Protein AF-W8S2N0-F1 (afdb_monomer)

Secondary structure (DSSP, 8-state):
--HHHHHHTT---TTSTTHHHHHHHHHHT--PPPS---B--SSSSS-HHHHHHHHTS-GGG--HHHHHHHHTTBPTT--HHHHHHHHHHHHHHHHHT---STTHHHHHHHHTTTT-GGGS-HHHHHHHHHHHHHHHHHHHH-SSSS-HHHHHHHHHHTT--HHHHHHHHHT-TTHHHHHHHHHHTS--HHHHT-S-SPTTHHHHHHHHHSSHHHHHHHHHHHT-TT--HHHHHHHHHHHHHHHTT-

pLDDT: mean 86.98, std 12.7, range [34.38, 98.44]

Mean predicted aligned error: 5.87 Å

Foldseek 3Di:
DDPVCQQCQLADDPPAPCPVLLVLLCVQLVDQQDPFLQFDDPCPLDDPVLRVVCNVDQLCNDGPVSVVSSLSGHDQPTDLNNCSRNVSSLLSSVSSVNPVPDCSSLVVLLRALQQPPVSDDPSNNVSVVVSLLVLLVVLLPDLDHHHNLNSLQSVQSSNRDSLVSLVSLLPDPSNLLSLLSVPLPPPAVCVSLPPPHDPPNSVS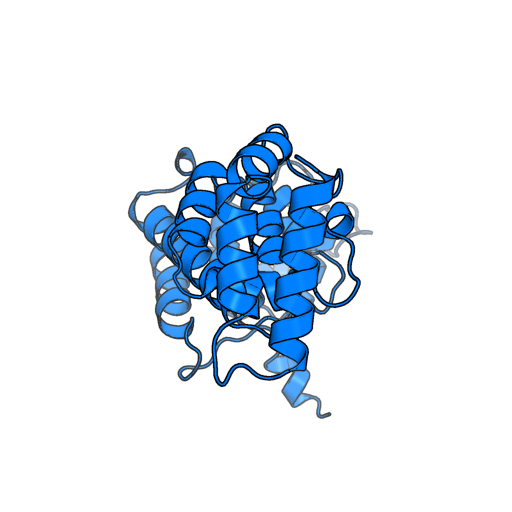CCVRQLDLVNLVVLQVVLPDPPDDPSSSSSSNRSSVSSVVVD

Structure (mmCIF, N/CA/C/O backbone):
data_AF-W8S2N0-F1
#
_entry.id   AF-W8S2N0-F1
#
loop_
_atom_site.group_PDB
_atom_site.id
_atom_site.type_symbol
_atom_site.label_atom_id
_atom_site.label_alt_id
_atom_site.label_comp_id
_atom_site.label_asym_id
_atom_site.label_entity_id
_atom_site.label_seq_id
_atom_site.pdbx_PDB_ins_code
_atom_site.Cartn_x
_atom_site.Cartn_y
_atom_site.Cartn_z
_atom_site.occupancy
_atom_site.B_iso_or_equiv
_atom_site.auth_seq_id
_atom_site.auth_comp_id
_atom_site.auth_asym_id
_atom_site.auth_atom_id
_atom_site.pdbx_PDB_model_num
ATOM 1 N N . MET A 1 1 ? 24.575 -14.020 10.687 1.00 43.09 1 MET A N 1
ATOM 2 C CA . MET A 1 1 ? 23.677 -13.494 9.643 1.00 43.09 1 MET A CA 1
ATOM 3 C C . MET A 1 1 ? 24.482 -13.506 8.359 1.00 43.09 1 MET A C 1
ATOM 5 O O . MET A 1 1 ? 25.443 -12.752 8.242 1.00 43.09 1 MET A O 1
ATOM 9 N N . LEU A 1 2 ? 24.273 -14.555 7.572 1.00 37.28 2 LEU A N 1
ATOM 10 C CA . LEU A 1 2 ? 25.212 -15.072 6.570 1.00 37.28 2 LEU A CA 1
ATOM 11 C C . LEU A 1 2 ? 25.031 -14.320 5.243 1.00 37.28 2 LEU A C 1
ATOM 13 O O . LEU A 1 2 ? 23.964 -13.785 4.974 1.00 37.28 2 LEU A O 1
ATOM 17 N N . GLU A 1 3 ? 26.058 -14.291 4.393 1.00 34.38 3 GLU A N 1
ATOM 18 C CA . GLU A 1 3 ? 26.021 -13.691 3.043 1.00 34.38 3 GLU A CA 1
ATOM 19 C C . GLU A 1 3 ? 24.839 -14.159 2.169 1.00 34.38 3 GLU A C 1
ATOM 21 O O . GLU A 1 3 ? 24.433 -13.437 1.259 1.00 34.38 3 GLU A O 1
ATOM 26 N N . SER A 1 4 ? 24.238 -15.314 2.481 1.00 35.91 4 SER A N 1
ATOM 27 C CA . SER A 1 4 ? 23.003 -15.813 1.866 1.00 35.91 4 SER A CA 1
ATOM 28 C C . SER A 1 4 ? 21.788 -14.915 2.115 1.00 35.91 4 SER A C 1
ATOM 30 O O . SER A 1 4 ? 20.993 -14.725 1.196 1.00 35.91 4 SER A O 1
ATOM 32 N N . ASP A 1 5 ? 21.679 -14.302 3.300 1.00 46.78 5 ASP A N 1
ATOM 33 C CA . ASP A 1 5 ? 20.533 -13.467 3.698 1.00 46.78 5 ASP A CA 1
ATOM 34 C C . ASP A 1 5 ? 20.453 -12.186 2.847 1.00 46.78 5 ASP A C 1
ATOM 36 O O . ASP A 1 5 ? 19.376 -11.644 2.608 1.00 46.78 5 ASP A O 1
ATOM 40 N N . LYS A 1 6 ? 21.592 -11.718 2.312 1.00 51.09 6 LYS A N 1
ATOM 41 C CA . LYS A 1 6 ? 21.660 -10.544 1.424 1.00 51.09 6 LYS A CA 1
ATOM 42 C C . LYS A 1 6 ? 21.199 -10.834 -0.007 1.00 51.09 6 LYS A C 1
ATOM 44 O O . LYS A 1 6 ? 20.783 -9.911 -0.703 1.00 51.09 6 LYS A O 1
ATOM 49 N N . ILE A 1 7 ? 21.293 -12.086 -0.461 1.00 53.47 7 ILE A N 1
ATOM 50 C CA . ILE A 1 7 ? 20.917 -12.489 -1.828 1.00 53.47 7 ILE A CA 1
ATOM 51 C C . ILE A 1 7 ? 19.403 -12.721 -1.925 1.00 53.47 7 ILE A C 1
ATOM 53 O O . ILE A 1 7 ? 18.799 -12.458 -2.967 1.00 53.47 7 ILE A O 1
ATOM 57 N N . THR A 1 8 ? 18.786 -13.172 -0.832 1.00 63.88 8 THR A N 1
ATOM 58 C CA . THR A 1 8 ? 17.342 -13.421 -0.729 1.00 63.88 8 THR A CA 1
ATOM 59 C C . THR A 1 8 ? 16.537 -12.206 -0.278 1.00 63.88 8 THR A C 1
ATOM 61 O O . THR A 1 8 ? 15.314 -12.241 -0.360 1.00 63.88 8 THR A O 1
ATOM 64 N N . ALA A 1 9 ? 17.192 -11.131 0.165 1.00 74.12 9 ALA A N 1
ATOM 65 C CA . ALA A 1 9 ? 16.518 -9.902 0.568 1.00 74.12 9 ALA A CA 1
ATOM 6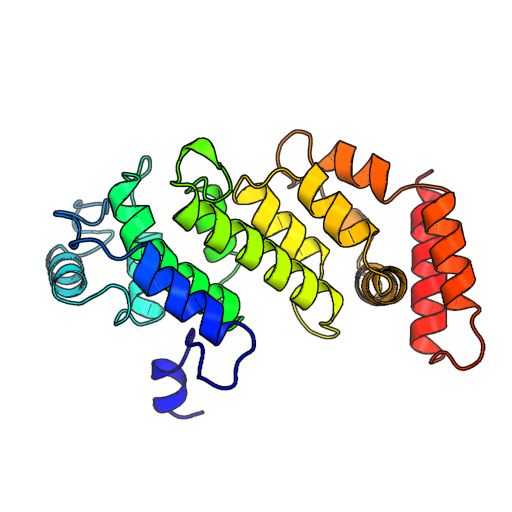6 C C . ALA A 1 9 ? 15.659 -9.316 -0.572 1.00 74.12 9 ALA A C 1
ATOM 68 O O . ALA A 1 9 ? 16.078 -9.194 -1.733 1.00 74.12 9 ALA A O 1
ATOM 69 N N . GLY A 1 10 ? 14.433 -8.948 -0.226 1.00 80.81 10 GLY A N 1
ATOM 70 C CA . GLY A 1 10 ? 13.416 -8.388 -1.097 1.00 80.81 10 GLY A CA 1
ATOM 71 C C . GLY A 1 10 ? 12.798 -9.417 -2.036 1.00 80.81 10 GLY A C 1
ATOM 72 O O . GLY A 1 10 ? 12.382 -9.033 -3.126 1.00 80.81 10 GLY A O 1
ATOM 73 N N . ARG A 1 11 ? 12.827 -10.713 -1.702 1.00 90.12 11 ARG A N 1
ATOM 74 C CA . ARG A 1 11 ? 12.246 -11.798 -2.511 1.00 90.12 11 ARG A CA 1
ATOM 75 C C . ARG A 1 11 ? 11.003 -12.379 -1.867 1.00 90.12 11 ARG A C 1
ATOM 77 O O . ARG A 1 11 ? 10.921 -12.503 -0.650 1.00 90.12 11 ARG A O 1
ATOM 84 N N . VAL A 1 12 ? 10.075 -12.802 -2.718 1.00 90.94 12 VAL A N 1
ATOM 85 C CA . VAL A 1 12 ? 8.837 -13.467 -2.311 1.00 90.94 12 VAL A CA 1
ATOM 86 C C . VAL A 1 12 ? 8.898 -14.931 -2.744 1.00 90.94 12 VAL A C 1
ATOM 88 O O . VAL A 1 12 ? 8.832 -15.243 -3.934 1.00 90.94 12 VAL A O 1
ATOM 91 N N . PHE A 1 13 ? 9.035 -15.834 -1.774 1.00 92.19 13 PHE A N 1
ATOM 92 C CA . PHE A 1 13 ? 9.068 -17.282 -2.003 1.00 92.19 13 PHE A CA 1
ATOM 93 C C . PHE A 1 13 ? 7.662 -17.874 -2.147 1.00 92.19 13 PHE A C 1
ATOM 95 O O . PHE A 1 13 ? 6.671 -17.204 -1.875 1.00 92.19 13 PHE A O 1
ATOM 102 N N . SER A 1 14 ? 7.568 -19.124 -2.609 1.00 94.06 14 SER A N 1
ATOM 103 C CA . SER A 1 14 ? 6.302 -19.762 -3.005 1.00 94.06 14 SER A CA 1
ATOM 104 C C . SER A 1 14 ? 5.267 -19.927 -1.889 1.00 94.06 14 SER A C 1
ATOM 106 O O . SER A 1 14 ? 4.088 -20.110 -2.172 1.00 94.06 14 SER A O 1
ATOM 108 N N . ASP A 1 15 ? 5.705 -19.897 -0.637 1.00 93.12 15 ASP A N 1
ATOM 109 C CA . ASP A 1 15 ? 4.887 -19.970 0.573 1.00 93.12 15 ASP A CA 1
ATOM 110 C C . ASP A 1 15 ? 4.366 -18.601 1.041 1.00 93.12 15 ASP A C 1
ATOM 112 O O . ASP A 1 15 ? 3.505 -18.528 1.915 1.00 93.12 15 ASP A O 1
ATOM 116 N N . HIS A 1 16 ? 4.854 -17.506 0.457 1.00 93.62 16 HIS A N 1
ATOM 117 C CA . HIS A 1 16 ? 4.456 -16.161 0.845 1.00 93.62 16 HIS A CA 1
ATOM 118 C C . HIS A 1 16 ? 3.091 -15.780 0.234 1.00 93.62 16 HIS A C 1
ATOM 120 O O . HIS A 1 16 ? 2.884 -15.999 -0.964 1.00 93.62 16 HIS A O 1
ATOM 126 N N . PRO A 1 17 ? 2.184 -15.108 0.977 1.00 94.75 17 PRO A N 1
ATOM 127 C CA . PRO A 1 17 ? 0.835 -14.776 0.494 1.00 94.75 17 PRO A CA 1
ATOM 128 C C . PRO A 1 17 ? 0.809 -14.018 -0.841 1.00 94.75 17 PRO A C 1
ATOM 130 O O . PRO A 1 17 ? -0.034 -14.267 -1.697 1.00 94.75 17 PRO A O 1
ATOM 133 N N . PHE A 1 18 ? 1.777 -13.123 -1.057 1.00 96.25 18 PHE A N 1
ATOM 134 C CA . PHE A 1 18 ? 1.888 -12.330 -2.288 1.00 96.25 18 PHE A CA 1
ATOM 135 C C . PHE A 1 18 ? 2.448 -13.095 -3.495 1.00 96.25 18 PHE A C 1
ATOM 137 O O . PHE A 1 18 ? 2.415 -12.556 -4.600 1.00 96.25 18 PHE A O 1
ATOM 144 N N . HIS A 1 19 ? 2.977 -14.312 -3.332 1.00 97.12 19 HIS A N 1
ATOM 145 C CA . HIS A 1 19 ? 3.735 -14.995 -4.384 1.00 97.12 19 HIS A CA 1
ATOM 146 C C . HIS A 1 19 ? 2.972 -15.086 -5.707 1.00 97.12 19 HIS A C 1
ATOM 148 O O . HIS A 1 19 ? 3.470 -14.636 -6.738 1.00 97.12 19 HIS A O 1
ATOM 154 N N . GLY A 1 20 ? 1.732 -15.583 -5.671 1.00 98.00 20 GLY A N 1
ATOM 155 C CA . GLY A 1 20 ? 0.909 -15.718 -6.875 1.00 98.00 20 GLY A CA 1
ATOM 156 C C . GLY A 1 20 ? 0.675 -14.386 -7.596 1.00 98.00 20 GLY A C 1
ATOM 157 O O . GLY A 1 20 ? 0.723 -14.335 -8.827 1.00 98.00 20 GLY A O 1
ATOM 158 N N . LEU A 1 21 ? 0.489 -13.300 -6.840 1.00 98.44 21 LEU A N 1
ATOM 159 C CA . LEU A 1 21 ? 0.286 -11.964 -7.394 1.00 98.44 21 LEU A CA 1
ATOM 160 C C . LEU A 1 21 ? 1.576 -11.383 -7.990 1.00 98.44 21 LEU A C 1
ATOM 162 O O . LEU A 1 21 ? 1.528 -10.756 -9.046 1.00 98.44 21 LEU A O 1
ATOM 166 N N . ILE A 1 22 ? 2.732 -11.623 -7.365 1.00 98.12 22 ILE A N 1
ATOM 167 C CA . ILE A 1 22 ? 4.037 -11.197 -7.892 1.00 98.12 22 ILE A CA 1
ATOM 168 C C . ILE A 1 22 ? 4.386 -11.944 -9.184 1.00 98.12 22 ILE A C 1
ATOM 170 O O . ILE A 1 22 ? 4.820 -11.320 -10.154 1.00 98.12 22 ILE A O 1
ATOM 174 N N . GLU A 1 23 ? 4.141 -13.254 -9.257 1.00 98.25 23 GLU A N 1
ATOM 175 C CA . GLU A 1 23 ? 4.309 -14.012 -10.506 1.00 98.25 23 GLU A CA 1
ATOM 176 C C . GLU A 1 23 ? 3.375 -13.507 -11.612 1.00 98.25 23 GLU A C 1
ATOM 178 O O . GLU A 1 23 ? 3.726 -13.485 -12.794 1.00 98.25 23 GLU A O 1
ATOM 183 N N . GLU A 1 24 ? 2.164 -13.083 -11.257 1.00 98.44 24 GLU A N 1
ATOM 184 C CA . GLU A 1 24 ? 1.264 -12.438 -12.203 1.00 98.44 24 GLU A CA 1
ATOM 185 C C . GLU A 1 24 ? 1.779 -11.069 -12.654 1.00 98.44 24 GLU A C 1
ATOM 187 O O . GLU A 1 24 ? 1.771 -10.803 -13.856 1.00 98.44 24 GLU A O 1
ATOM 192 N N . ALA A 1 25 ? 2.300 -10.246 -11.742 1.00 98.25 25 ALA A N 1
ATOM 193 C CA . ALA A 1 25 ? 2.915 -8.967 -12.079 1.00 98.25 25 ALA A CA 1
ATOM 194 C C . ALA A 1 25 ? 4.058 -9.151 -13.088 1.00 98.25 25 ALA A C 1
ATOM 196 O O . ALA A 1 25 ? 4.066 -8.501 -14.131 1.00 98.25 25 ALA A O 1
ATOM 197 N N . TYR A 1 26 ? 4.967 -10.102 -12.857 1.00 97.81 26 TYR A N 1
ATOM 198 C CA . TYR A 1 26 ? 6.049 -10.385 -13.804 1.00 97.81 26 TYR A CA 1
ATOM 199 C C . TYR A 1 26 ? 5.564 -10.812 -15.192 1.00 97.81 26 TYR A C 1
ATOM 201 O O . TYR A 1 26 ? 6.238 -10.517 -16.171 1.00 97.81 26 TYR A O 1
ATOM 209 N N . ARG A 1 27 ? 4.409 -11.480 -15.298 1.00 97.88 27 ARG A N 1
ATOM 210 C CA . ARG A 1 27 ? 3.823 -11.874 -16.591 1.00 97.88 27 ARG A CA 1
ATOM 211 C C . ARG A 1 27 ? 3.083 -10.731 -17.282 1.00 97.88 27 ARG A C 1
ATOM 213 O O . ARG A 1 27 ? 3.147 -10.605 -18.497 1.00 97.88 27 ARG A O 1
ATOM 220 N N . VAL A 1 28 ? 2.329 -9.931 -16.531 1.00 97.94 28 VAL A N 1
ATOM 221 C CA . VAL A 1 28 ? 1.467 -8.868 -17.078 1.00 97.94 28 VAL A CA 1
ATOM 222 C C . VAL A 1 28 ? 2.271 -7.631 -17.481 1.00 97.94 28 VAL A C 1
ATOM 224 O O . VAL A 1 28 ? 1.902 -6.941 -18.429 1.00 97.94 28 VAL A O 1
ATOM 227 N N . PHE A 1 29 ? 3.378 -7.368 -16.792 1.00 96.69 29 PHE A N 1
ATOM 228 C CA . PHE A 1 29 ? 4.320 -6.298 -17.115 1.00 96.69 29 PHE A CA 1
ATOM 229 C C . PHE A 1 29 ? 5.542 -6.808 -17.895 1.00 96.69 29 PHE A C 1
ATOM 231 O O . PHE A 1 29 ? 6.551 -6.107 -17.976 1.00 96.69 29 PHE A O 1
ATOM 238 N N . ASP A 1 30 ? 5.470 -8.018 -18.462 1.00 94.81 30 ASP A N 1
ATOM 239 C CA . ASP A 1 30 ? 6.554 -8.559 -19.278 1.00 94.81 30 ASP A CA 1
ATOM 240 C C . ASP A 1 30 ? 6.754 -7.684 -20.521 1.00 94.81 30 ASP A C 1
ATOM 242 O O . ASP A 1 30 ? 5.865 -7.527 -21.363 1.00 94.81 30 ASP A O 1
ATOM 246 N N . ALA A 1 31 ? 7.922 -7.058 -20.602 1.00 90.50 31 ALA A N 1
ATOM 247 C CA . ALA A 1 31 ? 8.272 -6.127 -21.657 1.00 90.50 31 ALA A CA 1
ATOM 248 C C . ALA A 1 31 ? 9.772 -6.225 -21.963 1.00 90.50 31 ALA A C 1
ATOM 250 O O . ALA A 1 31 ? 10.576 -6.487 -21.059 1.00 90.50 31 ALA A O 1
ATOM 251 N N . PRO A 1 32 ? 10.190 -5.958 -23.215 1.00 90.94 32 PRO A N 1
ATOM 252 C CA . PRO A 1 32 ? 11.603 -5.851 -23.539 1.00 90.94 32 PRO A CA 1
ATOM 253 C C . PRO A 1 32 ? 12.275 -4.776 -22.675 1.00 90.94 32 PRO A C 1
ATOM 255 O O . PRO A 1 32 ? 11.669 -3.713 -22.470 1.00 90.94 32 PRO A O 1
ATOM 258 N N . PRO A 1 33 ? 13.527 -4.999 -22.229 1.00 91.69 33 PRO A N 1
ATOM 259 C CA . PRO A 1 33 ? 14.253 -4.008 -21.448 1.00 91.69 33 PRO A CA 1
ATOM 260 C C . PRO A 1 33 ? 14.286 -2.661 -22.187 1.00 91.69 33 PRO A C 1
ATOM 262 O O . PRO A 1 33 ? 14.345 -2.629 -23.425 1.00 91.69 33 PRO A O 1
ATOM 265 N N . PRO A 1 34 ? 14.199 -1.536 -21.460 1.00 92.62 34 PRO A N 1
ATOM 266 C CA . PRO A 1 34 ? 14.296 -0.224 -22.077 1.00 92.62 34 PRO A CA 1
ATOM 267 C C . PRO A 1 34 ? 15.712 0.005 -22.626 1.00 92.62 34 PRO A C 1
ATOM 269 O O . PRO A 1 34 ? 16.668 -0.662 -22.236 1.00 92.62 34 PRO A O 1
ATOM 272 N N . ILE A 1 35 ? 15.853 0.959 -23.548 1.00 89.38 35 ILE A N 1
ATOM 273 C CA . ILE A 1 35 ? 17.154 1.280 -24.162 1.00 89.38 35 ILE A CA 1
ATOM 274 C C . ILE A 1 35 ? 18.069 1.991 -23.149 1.00 89.38 35 ILE A C 1
ATOM 276 O O . ILE A 1 35 ? 19.285 1.818 -23.175 1.00 89.38 35 ILE A O 1
ATOM 280 N N . HIS A 1 36 ? 17.478 2.751 -22.226 1.00 88.75 36 HIS A N 1
ATOM 281 C CA . HIS A 1 36 ? 18.144 3.412 -21.107 1.00 88.75 36 HIS A CA 1
ATOM 282 C C . HIS A 1 36 ? 17.319 3.265 -19.825 1.00 88.75 36 HIS A C 1
ATOM 284 O O . HIS A 1 36 ? 16.126 2.980 -19.864 1.00 88.75 36 HIS A O 1
ATOM 290 N N . LEU A 1 37 ? 17.956 3.499 -18.678 1.00 88.62 37 LEU A N 1
ATOM 291 C CA . LEU A 1 37 ? 17.325 3.395 -17.357 1.00 88.62 37 LEU A CA 1
ATOM 292 C C . LEU A 1 37 ? 16.813 4.732 -16.799 1.00 88.62 37 LEU A C 1
ATOM 294 O O . LEU A 1 37 ? 16.353 4.757 -15.662 1.00 88.62 37 LEU A O 1
ATOM 298 N N . GLY A 1 38 ? 16.907 5.823 -17.572 1.00 86.75 38 GLY A N 1
ATOM 299 C CA . GLY A 1 38 ? 16.499 7.163 -17.121 1.00 86.75 38 GLY A CA 1
ATOM 300 C C . GLY A 1 38 ? 17.332 7.670 -15.941 1.00 86.75 38 GLY A C 1
ATOM 301 O O . GLY A 1 38 ? 16.808 8.310 -15.038 1.00 86.75 38 GLY A O 1
ATOM 302 N N . ILE A 1 39 ? 18.611 7.299 -15.912 1.00 85.69 39 ILE A N 1
ATOM 303 C CA . ILE A 1 39 ? 19.554 7.658 -14.854 1.00 85.69 39 ILE A CA 1
ATOM 304 C C . ILE A 1 39 ? 20.454 8.810 -15.295 1.00 85.69 39 ILE A C 1
ATOM 306 O O . ILE A 1 39 ? 20.729 8.965 -16.487 1.00 85.69 39 ILE A O 1
ATOM 310 N N . CYS A 1 40 ? 20.999 9.537 -14.326 1.00 80.50 40 CYS A N 1
ATOM 311 C CA . CYS A 1 40 ? 21.942 10.605 -14.597 1.00 80.50 40 CYS A CA 1
ATOM 312 C C . CYS A 1 40 ? 23.269 10.071 -15.147 1.00 80.50 40 CYS A C 1
ATOM 314 O O . CYS A 1 40 ? 23.913 9.203 -14.552 1.00 80.50 40 CYS A O 1
ATOM 316 N N . THR A 1 41 ? 23.714 10.634 -16.273 1.00 69.81 41 THR A N 1
ATOM 317 C CA . THR A 1 41 ? 24.944 10.228 -16.972 1.00 69.81 41 THR A CA 1
ATOM 318 C C . THR A 1 41 ? 26.151 11.112 -16.651 1.00 69.81 41 THR A C 1
ATOM 320 O O . THR A 1 41 ? 27.169 11.024 -17.336 1.00 69.81 41 THR A O 1
ATOM 323 N N . CYS A 1 42 ? 26.082 11.966 -15.623 1.00 76.62 42 CYS A N 1
ATOM 324 C CA . CYS A 1 42 ? 27.150 12.919 -15.280 1.00 76.62 42 CYS A CA 1
ATOM 325 C C . CYS A 1 42 ? 28.450 12.264 -14.760 1.00 76.62 42 CYS A C 1
ATOM 327 O O . CYS A 1 42 ? 29.408 12.964 -14.440 1.00 76.62 42 CYS A O 1
ATOM 329 N N . GLY A 1 43 ? 28.488 10.932 -14.638 1.00 65.81 43 GLY A N 1
ATOM 330 C CA . GLY A 1 43 ? 29.636 10.164 -14.146 1.00 65.81 43 GLY A CA 1
ATOM 331 C C . GLY A 1 43 ? 29.802 10.159 -12.621 1.00 65.81 43 GLY A C 1
ATOM 332 O O . GLY A 1 43 ? 30.571 9.347 -12.116 1.00 65.81 43 GLY A O 1
ATOM 333 N N . MET A 1 44 ? 29.066 11.006 -11.888 1.00 72.62 44 MET A N 1
ATOM 334 C CA . MET A 1 44 ? 29.095 11.073 -10.418 1.00 72.62 44 MET A CA 1
ATOM 335 C C . MET A 1 44 ? 27.965 10.280 -9.741 1.00 72.62 44 MET A C 1
ATOM 337 O O . MET A 1 44 ? 28.173 9.764 -8.648 1.00 72.62 44 MET A O 1
ATOM 341 N N . CYS A 1 45 ? 26.788 10.165 -10.370 1.00 72.38 45 CYS A N 1
ATOM 342 C CA . CYS A 1 45 ? 25.622 9.484 -9.784 1.00 72.38 45 CYS A CA 1
ATOM 343 C C . CYS A 1 45 ? 25.664 7.965 -10.002 1.00 72.38 45 CYS A C 1
ATOM 345 O O . CYS A 1 45 ? 25.590 7.187 -9.056 1.00 72.38 45 CYS A O 1
ATOM 347 N N . MET A 1 46 ? 25.847 7.536 -11.254 1.00 72.25 46 MET A N 1
ATOM 348 C CA . MET A 1 46 ? 25.977 6.129 -11.622 1.00 72.25 46 MET A CA 1
ATOM 349 C C . MET A 1 46 ? 26.907 5.995 -12.820 1.00 72.25 46 MET A C 1
ATOM 351 O O . MET A 1 46 ? 26.755 6.685 -13.828 1.00 72.25 46 MET A O 1
ATOM 355 N N . GLY A 1 47 ? 27.884 5.094 -12.719 1.00 73.06 47 GLY A N 1
ATOM 356 C CA . GLY A 1 47 ? 28.784 4.811 -13.832 1.00 73.06 47 GLY A CA 1
ATOM 357 C C . GLY A 1 47 ? 28.021 4.188 -15.015 1.00 73.06 47 GLY A C 1
ATOM 358 O O . GLY A 1 47 ? 27.224 3.270 -14.784 1.00 73.06 47 GLY A O 1
ATOM 359 N N . PRO A 1 48 ? 28.286 4.593 -16.272 1.00 71.56 48 PRO A N 1
ATOM 360 C CA . PRO A 1 48 ? 27.656 4.010 -17.465 1.00 71.56 48 PRO A CA 1
ATOM 361 C C . PRO A 1 48 ? 27.746 2.475 -17.526 1.00 71.56 48 PRO A C 1
ATOM 363 O O . PRO A 1 48 ? 26.798 1.803 -17.937 1.00 71.56 48 PRO A O 1
ATOM 366 N N . ASP A 1 49 ? 28.845 1.903 -17.028 1.00 80.31 49 ASP A N 1
ATOM 367 C CA . ASP A 1 49 ? 29.060 0.452 -16.967 1.00 80.31 49 ASP A CA 1
ATOM 368 C C . ASP A 1 49 ? 28.096 -0.268 -16.014 1.00 80.31 49 ASP A C 1
ATOM 370 O O . ASP A 1 49 ? 27.728 -1.423 -16.244 1.00 80.31 49 ASP A O 1
ATOM 374 N N . VAL A 1 50 ? 27.657 0.402 -14.944 1.00 81.50 50 VAL A N 1
ATOM 375 C CA . VAL A 1 50 ? 26.684 -0.153 -13.994 1.00 81.50 50 VAL A CA 1
ATOM 376 C C . VAL A 1 50 ? 25.323 -0.251 -14.671 1.00 81.50 50 VAL A C 1
ATOM 378 O O . VAL A 1 50 ? 24.712 -1.316 -14.658 1.00 81.50 50 VAL A O 1
ATOM 381 N N . ALA A 1 51 ? 24.889 0.816 -15.340 1.00 84.81 51 ALA A N 1
ATOM 382 C CA . ALA A 1 51 ? 23.630 0.855 -16.078 1.00 84.81 51 ALA A CA 1
ATOM 383 C C . ALA A 1 51 ? 23.580 -0.192 -17.196 1.00 84.81 51 ALA A C 1
ATOM 385 O O . ALA A 1 51 ? 22.621 -0.959 -17.304 1.00 84.81 51 ALA A O 1
ATOM 386 N N . ALA A 1 52 ? 24.659 -0.288 -17.978 1.00 85.19 52 ALA A N 1
ATOM 387 C CA . ALA A 1 52 ? 24.794 -1.290 -19.026 1.00 85.19 52 ALA A CA 1
ATOM 388 C C . ALA A 1 52 ? 24.760 -2.717 -18.457 1.00 85.19 52 ALA A C 1
ATOM 390 O O . ALA A 1 52 ? 24.133 -3.601 -19.040 1.00 85.19 52 ALA A O 1
ATOM 391 N N . ARG A 1 53 ? 25.391 -2.961 -17.301 1.00 87.50 53 ARG A N 1
ATOM 392 C CA . ARG A 1 53 ? 25.331 -4.258 -16.610 1.00 87.50 53 ARG A CA 1
ATOM 393 C C . ARG A 1 53 ? 23.920 -4.581 -16.118 1.00 87.50 53 ARG A C 1
ATOM 395 O O . ARG A 1 53 ? 23.504 -5.734 -16.211 1.00 87.50 53 ARG A O 1
ATOM 402 N N . LEU A 1 54 ? 23.188 -3.593 -15.609 1.00 90.12 54 LEU A N 1
ATOM 403 C CA . LEU A 1 54 ? 21.809 -3.761 -15.154 1.00 90.12 54 LEU A CA 1
ATOM 404 C C . LEU A 1 54 ? 20.860 -4.121 -16.304 1.00 90.12 54 LEU A C 1
ATOM 406 O O . LEU A 1 54 ? 20.079 -5.060 -16.164 1.00 90.12 54 LEU A O 1
ATOM 410 N N . LEU A 1 55 ? 20.988 -3.457 -17.456 1.00 90.62 55 LEU A N 1
ATOM 411 C CA . LEU A 1 55 ? 20.170 -3.719 -18.650 1.00 90.62 55 LEU A CA 1
ATOM 412 C C . LEU A 1 55 ? 20.410 -5.097 -19.289 1.00 90.62 55 LEU A C 1
ATOM 414 O O . LEU A 1 55 ? 19.546 -5.602 -20.001 1.00 90.62 55 LEU A O 1
ATOM 418 N N . ARG A 1 56 ? 21.555 -5.740 -19.029 1.00 90.06 56 ARG A N 1
ATOM 419 C CA . ARG A 1 56 ? 21.875 -7.083 -19.556 1.00 90.06 56 ARG A CA 1
ATOM 420 C C . ARG A 1 56 ? 21.137 -8.222 -18.855 1.00 90.06 56 ARG A C 1
ATOM 422 O O . ARG A 1 56 ? 21.255 -9.367 -19.288 1.00 90.06 56 ARG A O 1
ATOM 429 N N . ARG A 1 57 ? 20.408 -7.945 -17.774 1.00 91.94 57 ARG A N 1
ATOM 430 C CA . ARG A 1 57 ? 19.639 -8.948 -17.031 1.00 91.94 57 ARG A CA 1
ATOM 431 C C . ARG A 1 57 ? 18.194 -8.490 -16.831 1.00 91.94 57 ARG A C 1
ATOM 433 O O . ARG A 1 57 ? 17.959 -7.293 -16.673 1.00 91.94 57 ARG A O 1
ATOM 440 N N . PRO A 1 58 ? 17.231 -9.427 -16.773 1.00 92.56 58 PRO A N 1
ATOM 441 C CA . PRO A 1 58 ? 15.854 -9.098 -16.419 1.00 92.56 58 PRO A CA 1
ATOM 442 C C . PRO A 1 58 ? 15.788 -8.348 -15.084 1.00 92.56 58 PRO A C 1
ATOM 444 O O . PRO A 1 58 ? 16.535 -8.691 -14.164 1.00 92.56 58 PRO A O 1
ATOM 447 N N . ALA A 1 59 ? 14.857 -7.397 -14.944 1.00 92.75 59 ALA A N 1
ATOM 448 C CA . ALA A 1 59 ? 14.594 -6.692 -13.682 1.00 92.75 59 ALA A CA 1
ATOM 449 C C . ALA A 1 59 ? 14.325 -7.669 -12.526 1.00 92.75 59 ALA A C 1
ATOM 451 O O . ALA A 1 59 ? 14.745 -7.454 -11.391 1.00 92.75 59 ALA A O 1
ATOM 452 N N . ARG A 1 60 ? 13.713 -8.820 -12.838 1.00 94.44 60 ARG A N 1
ATOM 453 C CA . ARG A 1 60 ? 13.537 -9.934 -11.903 1.00 94.44 60 ARG A CA 1
ATOM 454 C C . ARG A 1 60 ? 14.838 -10.398 -11.259 1.00 94.44 60 ARG A C 1
ATOM 456 O O . ARG A 1 60 ? 14.797 -10.863 -10.136 1.00 94.44 60 ARG A O 1
ATOM 463 N N . ASN A 1 61 ? 15.991 -10.252 -11.901 1.00 92.94 61 ASN A N 1
ATOM 464 C CA . ASN A 1 61 ? 17.287 -10.704 -11.385 1.00 92.94 61 ASN A CA 1
ATOM 465 C C . ASN A 1 61 ? 18.105 -9.577 -10.736 1.00 92.94 61 ASN A C 1
ATOM 467 O O . ASN A 1 61 ? 19.293 -9.754 -10.453 1.00 92.94 61 ASN A O 1
ATOM 471 N N . TRP A 1 62 ? 17.502 -8.408 -10.523 1.00 91.56 62 TRP A N 1
ATOM 472 C CA . TRP A 1 62 ? 18.139 -7.315 -9.801 1.00 91.56 62 TRP A CA 1
ATOM 473 C C . TRP A 1 62 ? 18.087 -7.589 -8.298 1.00 91.56 62 TRP A C 1
ATOM 475 O O . TRP A 1 62 ? 17.048 -7.957 -7.745 1.00 91.56 62 TRP A O 1
ATOM 485 N N . THR A 1 63 ? 19.227 -7.427 -7.636 1.00 89.50 63 THR A N 1
ATOM 486 C CA . THR A 1 63 ? 19.318 -7.474 -6.174 1.00 89.50 63 THR A CA 1
ATOM 487 C C . THR A 1 63 ? 18.686 -6.222 -5.570 1.00 89.50 63 THR A C 1
ATOM 489 O O . THR A 1 63 ? 18.424 -5.245 -6.271 1.00 89.50 63 THR A O 1
ATOM 492 N N . LEU A 1 64 ? 18.461 -6.227 -4.257 1.00 86.94 64 LEU A N 1
ATOM 493 C CA . LEU A 1 64 ? 17.990 -5.041 -3.541 1.00 86.94 64 LEU A CA 1
ATOM 494 C C . LEU A 1 64 ? 18.915 -3.829 -3.757 1.00 86.94 64 LEU A C 1
ATOM 496 O O . LEU A 1 64 ? 18.454 -2.733 -4.064 1.00 86.94 64 LEU A O 1
ATOM 500 N N . ALA A 1 65 ? 20.229 -4.063 -3.691 1.00 85.69 65 ALA A N 1
ATOM 501 C CA . ALA A 1 65 ? 21.245 -3.036 -3.901 1.00 85.69 65 ALA A CA 1
ATOM 502 C C . ALA A 1 65 ? 21.220 -2.457 -5.326 1.00 85.69 65 ALA A C 1
ATOM 504 O O . ALA A 1 65 ? 21.456 -1.266 -5.512 1.00 85.69 65 ALA A O 1
ATOM 505 N N . ASP A 1 66 ? 20.904 -3.279 -6.332 1.00 89.06 66 ASP A N 1
ATOM 506 C CA . ASP A 1 66 ? 20.768 -2.813 -7.715 1.00 89.06 66 ASP A CA 1
ATOM 507 C C . ASP A 1 66 ? 19.585 -1.855 -7.873 1.00 89.06 66 ASP A C 1
ATOM 509 O O . ASP A 1 66 ? 19.710 -0.817 -8.523 1.00 89.06 66 ASP A O 1
ATOM 513 N N . VAL A 1 67 ? 18.447 -2.192 -7.257 1.00 89.19 67 VAL A N 1
ATOM 514 C CA . VAL A 1 67 ? 17.234 -1.366 -7.290 1.00 89.19 67 VAL A CA 1
ATOM 515 C C . VAL A 1 67 ? 17.462 -0.029 -6.588 1.00 89.19 67 VAL A C 1
ATOM 517 O O . VAL A 1 67 ? 17.051 1.003 -7.114 1.00 89.19 67 VAL A O 1
ATOM 520 N N . TRP A 1 68 ? 18.169 -0.009 -5.454 1.00 84.12 68 TRP A N 1
ATOM 521 C CA . TRP A 1 68 ? 18.521 1.258 -4.804 1.00 84.12 68 TRP A CA 1
ATOM 522 C C . TRP A 1 68 ? 19.504 2.086 -5.600 1.00 84.12 68 TRP A C 1
ATOM 524 O O . TRP A 1 68 ? 19.277 3.275 -5.778 1.00 84.12 68 TRP A O 1
ATOM 534 N N . SER A 1 69 ? 20.573 1.468 -6.104 1.00 84.75 69 SER A N 1
ATOM 535 C CA . SER A 1 69 ? 21.555 2.191 -6.907 1.00 84.75 69 SER A CA 1
ATOM 536 C C . SER A 1 69 ? 20.892 2.846 -8.118 1.00 84.75 69 SER A C 1
ATOM 538 O O . SER A 1 69 ? 21.232 3.977 -8.456 1.00 84.75 69 SER A O 1
ATOM 540 N N . TRP A 1 70 ? 19.920 2.168 -8.737 1.00 88.12 70 TRP A N 1
ATOM 541 C CA . TRP A 1 70 ? 19.090 2.758 -9.780 1.00 88.12 70 TRP A CA 1
ATOM 542 C C . TRP A 1 70 ? 18.230 3.917 -9.256 1.00 88.12 70 TRP A C 1
ATOM 544 O O . TRP A 1 70 ? 18.277 5.001 -9.831 1.00 88.12 70 TRP A O 1
ATOM 554 N N . HIS A 1 71 ? 17.485 3.718 -8.165 1.00 86.19 71 HIS A N 1
ATOM 555 C CA . HIS A 1 71 ? 16.597 4.739 -7.603 1.00 86.19 71 HIS A CA 1
ATOM 556 C C . HIS A 1 71 ? 17.330 6.034 -7.220 1.00 86.19 71 HIS A C 1
ATOM 558 O O . HIS A 1 71 ? 16.841 7.126 -7.499 1.00 86.19 71 HIS A O 1
ATOM 564 N N . ASP A 1 72 ? 18.506 5.930 -6.602 1.00 82.94 72 ASP A N 1
ATOM 565 C CA . ASP A 1 72 ? 19.295 7.096 -6.180 1.00 82.94 72 ASP A CA 1
ATOM 566 C C . ASP A 1 72 ? 19.896 7.862 -7.364 1.00 82.94 72 ASP A C 1
ATOM 568 O O . ASP A 1 72 ? 20.324 9.006 -7.220 1.00 82.94 72 ASP A O 1
ATOM 572 N N . SER A 1 73 ? 19.895 7.242 -8.543 1.00 84.75 73 SER A N 1
ATOM 573 C CA . SER A 1 73 ? 20.493 7.780 -9.762 1.00 84.75 73 SER A CA 1
ATOM 574 C C . SER A 1 73 ? 19.468 8.205 -10.808 1.00 84.75 73 SER A C 1
ATOM 576 O O . SER A 1 73 ? 19.868 8.757 -11.833 1.00 84.75 73 SER A O 1
ATOM 578 N N . VAL A 1 74 ? 18.180 7.917 -10.600 1.00 85.44 74 VAL A N 1
ATOM 579 C CA . VAL A 1 74 ? 17.113 8.227 -11.558 1.00 85.44 74 VAL A CA 1
ATOM 580 C C . VAL A 1 74 ? 16.880 9.737 -11.635 1.00 85.44 74 VAL A C 1
ATOM 582 O O . VAL A 1 74 ? 16.834 10.419 -10.610 1.00 85.44 74 VAL A O 1
ATOM 585 N N . GLU A 1 75 ? 16.748 10.263 -12.850 1.00 83.06 75 GLU A N 1
ATOM 586 C CA . GLU A 1 75 ? 16.419 11.673 -13.082 1.00 83.06 75 GLU A CA 1
ATOM 587 C C . GLU A 1 75 ? 14.911 11.926 -12.920 1.00 83.06 75 GLU A C 1
ATOM 589 O O . GLU A 1 75 ? 14.086 11.005 -12.959 1.00 83.06 75 GLU A O 1
ATOM 594 N N . GLU A 1 76 ? 14.534 13.193 -12.732 1.00 78.06 76 GLU A N 1
ATOM 595 C CA . GLU A 1 76 ? 13.128 13.595 -12.793 1.00 78.06 76 GLU A CA 1
ATOM 596 C C . GLU A 1 76 ? 12.554 13.338 -14.196 1.00 78.06 76 GLU A C 1
ATOM 598 O O . GLU A 1 76 ? 13.244 13.487 -15.203 1.00 78.06 76 GLU A O 1
ATOM 603 N N . GLY A 1 77 ? 11.273 12.961 -14.276 1.00 75.44 77 GLY A N 1
ATOM 604 C CA . GLY A 1 77 ? 10.616 12.709 -15.564 1.00 75.44 77 GLY A CA 1
ATOM 605 C C . GLY A 1 77 ? 10.947 11.354 -16.199 1.00 75.44 77 GLY A C 1
ATOM 606 O O . GLY A 1 77 ? 10.970 11.246 -17.425 1.00 75.44 77 GLY A O 1
ATOM 607 N N . LEU A 1 78 ? 11.185 10.315 -15.387 1.00 85.19 78 LEU A N 1
ATOM 608 C CA . LEU A 1 78 ? 11.366 8.941 -15.862 1.00 85.19 78 LEU A CA 1
ATOM 609 C C . LEU A 1 78 ? 10.246 8.518 -16.821 1.00 85.19 78 LEU A C 1
ATOM 611 O O . LEU A 1 78 ? 9.058 8.627 -16.517 1.00 85.19 78 LEU A O 1
ATOM 615 N N . GLU A 1 79 ? 10.630 7.933 -17.952 1.00 89.31 79 GLU A N 1
ATOM 616 C CA . GLU A 1 79 ? 9.666 7.376 -18.890 1.00 89.31 79 GLU A CA 1
ATOM 617 C C . GLU A 1 79 ? 8.845 6.240 -18.267 1.00 89.31 79 GLU A C 1
ATOM 619 O O . GLU A 1 79 ? 9.386 5.274 -17.717 1.00 89.31 79 GLU A O 1
ATOM 624 N N . GLN A 1 80 ? 7.527 6.286 -18.483 1.00 89.94 80 GLN A N 1
ATOM 625 C CA . GLN A 1 80 ? 6.577 5.266 -18.028 1.00 89.94 80 GLN A CA 1
ATOM 626 C C . GLN A 1 80 ? 6.989 3.843 -18.429 1.00 89.94 80 GLN A C 1
ATOM 628 O O . GLN A 1 80 ? 6.748 2.889 -17.689 1.00 89.94 80 GLN A O 1
ATOM 633 N N . ARG A 1 81 ? 7.639 3.679 -19.587 1.00 92.25 81 ARG A N 1
ATOM 634 C CA . ARG A 1 81 ? 8.145 2.383 -20.053 1.00 92.25 81 ARG A CA 1
ATOM 635 C C . ARG A 1 81 ? 9.218 1.807 -19.125 1.00 92.25 81 ARG A C 1
ATOM 637 O O . ARG A 1 81 ? 9.200 0.604 -18.874 1.00 92.25 81 ARG A O 1
ATOM 644 N N . VAL A 1 82 ? 10.142 2.634 -18.632 1.00 93.00 82 VAL A N 1
ATOM 645 C CA . VAL A 1 82 ? 11.192 2.189 -17.702 1.00 93.00 82 VAL A CA 1
ATOM 646 C C . VAL A 1 82 ? 10.558 1.779 -16.379 1.00 93.00 82 VAL A C 1
ATOM 648 O O . VAL A 1 82 ? 10.859 0.700 -15.870 1.00 93.00 82 VAL A O 1
ATOM 651 N N . TRP A 1 83 ? 9.626 2.594 -15.870 1.00 92.94 83 TRP A N 1
ATOM 652 C CA . TRP A 1 83 ? 8.908 2.271 -14.641 1.00 92.94 83 TRP A CA 1
ATOM 653 C C . TRP A 1 83 ? 8.109 0.973 -14.767 1.00 92.94 83 TRP A C 1
ATOM 655 O O . TRP A 1 83 ? 8.268 0.080 -13.945 1.00 92.94 83 TRP A O 1
ATOM 665 N N . SER A 1 84 ? 7.338 0.813 -15.844 1.00 94.00 84 SER A N 1
ATOM 666 C CA . SER A 1 84 ? 6.543 -0.397 -16.107 1.00 94.00 84 SER A CA 1
ATOM 667 C C . SER A 1 84 ? 7.396 -1.668 -16.115 1.00 94.00 84 SER A C 1
ATOM 669 O O . SER A 1 84 ? 6.970 -2.693 -15.591 1.00 94.00 84 SER A O 1
ATOM 671 N N . TRP A 1 85 ? 8.605 -1.600 -16.683 1.00 95.06 85 TRP A N 1
ATOM 672 C CA . TRP A 1 85 ? 9.538 -2.729 -16.737 1.00 95.06 85 TRP A CA 1
ATOM 673 C C . TRP A 1 85 ? 10.128 -3.087 -15.360 1.00 95.06 85 TRP A C 1
ATOM 675 O O . TRP A 1 85 ? 10.353 -4.261 -15.064 1.00 95.06 85 TRP A O 1
ATOM 685 N N . LEU A 1 86 ? 10.363 -2.090 -14.500 1.00 93.94 86 LEU A N 1
ATOM 686 C CA . LEU A 1 86 ? 10.902 -2.285 -13.147 1.00 93.94 86 LEU A CA 1
ATOM 687 C C . LEU A 1 86 ? 9.835 -2.605 -12.100 1.00 93.94 86 LEU A C 1
ATOM 689 O O . LEU A 1 86 ? 10.147 -3.236 -11.086 1.00 93.94 86 LEU A O 1
ATOM 693 N N . LEU A 1 87 ? 8.592 -2.189 -12.335 1.00 94.62 87 LEU A N 1
ATOM 694 C CA . LEU A 1 87 ? 7.514 -2.208 -11.356 1.00 94.62 87 LEU A CA 1
ATOM 695 C C . LEU A 1 87 ? 7.310 -3.581 -10.694 1.00 94.62 87 LEU A C 1
ATOM 697 O O . LEU A 1 87 ? 7.284 -3.613 -9.466 1.00 94.62 87 LEU A O 1
ATOM 701 N N . PRO A 1 88 ? 7.284 -4.730 -11.403 1.00 96.25 88 PRO A N 1
ATOM 702 C CA . PRO A 1 88 ? 7.153 -6.034 -10.745 1.00 96.25 88 PRO A CA 1
ATOM 703 C C . PRO A 1 88 ? 8.228 -6.313 -9.691 1.00 96.25 88 PRO A C 1
ATOM 705 O O . PRO A 1 88 ? 7.934 -6.901 -8.653 1.00 96.25 88 PRO A O 1
ATOM 708 N N . ARG A 1 89 ? 9.469 -5.856 -9.919 1.00 94.38 89 ARG A N 1
ATOM 709 C CA . ARG A 1 89 ? 10.556 -6.014 -8.945 1.00 94.38 89 ARG A CA 1
ATOM 710 C C . ARG A 1 89 ? 10.357 -5.114 -7.730 1.00 94.38 89 ARG A C 1
ATOM 712 O O . ARG A 1 89 ? 10.621 -5.555 -6.616 1.00 94.38 89 ARG A O 1
ATOM 719 N N . PHE A 1 90 ? 9.861 -3.895 -7.928 1.00 92.31 90 PHE A N 1
ATOM 720 C CA . PHE A 1 90 ? 9.482 -3.009 -6.825 1.00 92.31 90 PHE A CA 1
ATOM 721 C C . PHE A 1 90 ? 8.341 -3.592 -5.985 1.00 92.31 90 PHE A C 1
ATOM 723 O O . PHE A 1 90 ? 8.440 -3.609 -4.760 1.00 92.31 90 PHE A O 1
ATOM 730 N N . LEU A 1 91 ? 7.301 -4.130 -6.630 1.00 94.00 91 LEU A N 1
ATOM 731 C CA . LEU A 1 91 ? 6.189 -4.794 -5.945 1.00 94.00 91 LEU A CA 1
ATOM 732 C C . LEU A 1 91 ? 6.666 -6.010 -5.140 1.00 94.00 91 LEU A C 1
ATOM 734 O O . LEU A 1 91 ? 6.238 -6.186 -4.003 1.00 94.00 91 LEU A O 1
ATOM 738 N N . GLU A 1 92 ? 7.577 -6.823 -5.687 1.00 94.69 92 GLU A N 1
ATOM 739 C CA . GLU A 1 92 ? 8.155 -7.973 -4.976 1.00 94.69 92 GLU A CA 1
ATOM 740 C C . GLU A 1 92 ? 8.894 -7.538 -3.702 1.00 94.69 92 GLU A C 1
ATOM 742 O O . GLU A 1 92 ? 8.694 -8.121 -2.637 1.00 94.69 92 GLU A O 1
ATOM 747 N N . ILE A 1 93 ? 9.706 -6.483 -3.789 1.00 91.38 93 ILE A N 1
ATOM 748 C CA . ILE A 1 93 ? 10.457 -5.955 -2.644 1.00 91.38 93 ILE A CA 1
ATOM 749 C C . ILE A 1 93 ? 9.512 -5.399 -1.568 1.00 91.38 93 ILE A C 1
ATOM 751 O O . ILE A 1 93 ? 9.685 -5.688 -0.383 1.00 91.38 93 ILE A O 1
ATOM 755 N N . LEU A 1 94 ? 8.486 -4.646 -1.976 1.00 89.75 94 LEU A N 1
ATOM 756 C CA . LEU A 1 94 ? 7.452 -4.128 -1.076 1.00 89.75 94 LEU A CA 1
ATOM 757 C C . LEU A 1 94 ? 6.670 -5.256 -0.392 1.00 89.75 94 LEU A C 1
ATOM 759 O O . LEU A 1 94 ? 6.434 -5.204 0.818 1.00 89.75 94 LEU A O 1
ATOM 763 N N . ALA A 1 95 ? 6.300 -6.294 -1.144 1.00 91.62 95 ALA A N 1
ATOM 764 C CA . ALA A 1 95 ? 5.598 -7.465 -0.631 1.00 91.62 95 ALA A CA 1
ATOM 765 C C . ALA A 1 95 ? 6.433 -8.242 0.393 1.00 91.62 95 ALA A C 1
ATOM 767 O O . ALA A 1 95 ? 5.894 -8.630 1.428 1.00 91.62 95 ALA A O 1
ATOM 768 N N . ALA A 1 96 ? 7.738 -8.401 0.146 1.00 89.81 96 ALA A N 1
ATOM 769 C CA . ALA A 1 96 ? 8.671 -9.032 1.081 1.00 89.81 96 ALA A CA 1
ATOM 770 C C . ALA A 1 96 ? 8.806 -8.257 2.408 1.00 89.81 96 ALA A C 1
ATOM 772 O O . ALA A 1 96 ? 9.255 -8.807 3.409 1.00 89.81 96 ALA A O 1
ATOM 773 N N . GLY A 1 97 ? 8.388 -6.986 2.443 1.00 82.62 97 GLY A N 1
ATOM 774 C CA . GLY A 1 97 ? 8.458 -6.145 3.637 1.00 82.62 97 GLY A CA 1
ATOM 775 C C . GLY A 1 97 ? 9.865 -5.633 3.941 1.00 82.62 97 GLY A C 1
ATOM 776 O O . GLY A 1 97 ? 10.080 -5.078 5.015 1.00 82.62 97 GLY A O 1
ATOM 777 N N . ASP A 1 98 ? 10.803 -5.780 3.001 1.00 71.25 98 ASP A N 1
ATOM 778 C CA . ASP A 1 98 ? 12.169 -5.270 3.113 1.00 71.25 98 ASP A CA 1
ATOM 779 C C . ASP A 1 98 ? 12.203 -3.761 2.850 1.00 71.25 98 ASP A C 1
ATOM 781 O O . ASP A 1 98 ? 12.707 -3.265 1.838 1.00 71.25 98 ASP A O 1
ATOM 785 N N . THR A 1 99 ? 11.649 -3.013 3.804 1.00 60.69 99 THR A N 1
ATOM 786 C CA . THR A 1 99 ? 11.582 -1.548 3.817 1.00 60.69 99 THR A CA 1
ATOM 787 C C . THR A 1 99 ? 12.752 -0.908 4.561 1.00 60.69 99 THR A C 1
ATOM 789 O O . THR A 1 99 ? 12.693 0.289 4.827 1.00 60.69 99 THR A O 1
ATOM 792 N N . CYS A 1 100 ? 13.827 -1.659 4.865 1.00 46.75 100 CYS A N 1
ATOM 793 C CA . CYS A 1 100 ? 14.956 -1.269 5.735 1.00 46.75 100 CYS A CA 1
ATOM 794 C C . CYS A 1 100 ? 15.640 0.081 5.420 1.00 46.75 100 CYS A C 1
ATOM 796 O O . CYS A 1 100 ? 16.571 0.462 6.121 1.00 46.75 100 CYS A O 1
ATOM 798 N N . HIS A 1 101 ? 15.242 0.785 4.360 1.00 54.47 101 HIS A N 1
ATOM 799 C CA . HIS A 1 101 ? 15.856 2.014 3.878 1.00 54.47 101 HIS A CA 1
ATOM 800 C C . HIS A 1 101 ? 14.822 3.141 3.827 1.00 54.47 101 HIS A C 1
ATOM 802 O O . HIS A 1 101 ? 14.329 3.499 2.759 1.00 54.47 101 HIS A O 1
ATOM 808 N N . ASN A 1 102 ? 14.506 3.683 5.011 1.00 54.59 102 ASN A N 1
ATOM 809 C CA . ASN A 1 102 ? 13.991 5.039 5.262 1.00 54.59 102 ASN A CA 1
ATOM 810 C C . ASN A 1 102 ? 13.128 5.636 4.127 1.00 54.59 102 ASN A C 1
ATOM 812 O O . ASN A 1 102 ? 13.544 6.589 3.462 1.00 54.59 102 ASN A O 1
ATOM 816 N N . GLY A 1 103 ? 11.953 5.054 3.861 1.00 62.12 103 GLY A N 1
ATOM 817 C CA . GLY A 1 103 ? 10.965 5.633 2.936 1.00 62.12 103 GLY A CA 1
ATOM 818 C C . GLY A 1 103 ? 11.389 5.684 1.461 1.00 62.12 103 GLY A C 1
ATOM 819 O O . GLY A 1 103 ? 10.834 6.451 0.684 1.00 62.12 103 GLY A O 1
ATOM 820 N N . LEU A 1 104 ? 12.396 4.918 1.023 1.00 66.00 104 LEU A N 1
ATOM 821 C CA . LEU A 1 104 ? 12.847 4.926 -0.378 1.00 66.00 104 LEU A CA 1
ATOM 822 C C . LEU A 1 104 ? 11.777 4.400 -1.348 1.00 66.00 104 LEU A C 1
ATOM 824 O O . LEU A 1 104 ? 11.585 4.967 -2.420 1.00 66.00 104 LEU A O 1
ATOM 828 N N . TYR A 1 105 ? 11.041 3.360 -0.961 1.00 68.44 105 TYR A N 1
ATOM 829 C CA . TYR A 1 105 ? 9.968 2.815 -1.798 1.00 68.44 105 TYR A CA 1
ATOM 830 C C . TYR A 1 105 ? 8.726 3.699 -1.806 1.00 68.44 105 TYR A C 1
ATOM 832 O O . TYR A 1 105 ? 8.113 3.867 -2.854 1.00 68.44 105 TYR A O 1
ATOM 840 N N . GLU A 1 106 ? 8.419 4.333 -0.676 1.00 68.12 106 GLU A N 1
ATOM 841 C CA . GLU A 1 106 ? 7.419 5.396 -0.601 1.00 68.12 106 GLU A CA 1
ATOM 842 C C . GLU A 1 106 ? 7.798 6.537 -1.554 1.00 68.12 106 GLU A C 1
ATOM 844 O O . GLU A 1 106 ? 7.021 6.880 -2.434 1.00 68.12 106 GLU A O 1
ATOM 849 N N . ARG A 1 107 ? 9.048 7.021 -1.508 1.00 73.75 107 ARG A N 1
ATOM 850 C CA . ARG A 1 107 ? 9.568 8.027 -2.452 1.00 73.75 107 ARG A CA 1
ATOM 851 C C . ARG A 1 107 ? 9.536 7.570 -3.908 1.00 73.75 107 ARG A C 1
ATOM 853 O O . ARG A 1 107 ? 9.280 8.390 -4.782 1.00 73.75 107 ARG A O 1
ATOM 860 N N . SER A 1 108 ? 9.765 6.287 -4.179 1.00 75.12 108 SER A N 1
ATOM 861 C CA . SER A 1 108 ? 9.637 5.730 -5.531 1.00 75.12 108 SER A CA 1
ATOM 862 C C . SER A 1 108 ? 8.188 5.800 -6.012 1.00 75.12 108 SER A C 1
ATOM 864 O O . SER A 1 108 ? 7.934 6.249 -7.123 1.00 75.12 108 SER A O 1
ATOM 866 N N . LEU A 1 109 ? 7.229 5.415 -5.169 1.00 77.69 109 LEU A N 1
ATOM 867 C CA . LEU A 1 109 ? 5.804 5.495 -5.490 1.00 77.69 109 LEU A CA 1
ATOM 868 C C . LEU A 1 109 ? 5.313 6.950 -5.591 1.00 77.69 109 LEU A C 1
ATOM 870 O O . LEU A 1 109 ? 4.520 7.243 -6.475 1.00 77.69 109 LEU A O 1
ATOM 874 N N . ILE A 1 110 ? 5.845 7.877 -4.787 1.00 76.38 110 ILE A N 1
ATOM 875 C CA . ILE A 1 110 ? 5.602 9.327 -4.934 1.00 76.38 110 ILE A CA 1
ATOM 876 C C . ILE A 1 110 ? 6.076 9.816 -6.305 1.00 76.38 110 ILE A C 1
ATOM 878 O O . ILE A 1 110 ? 5.391 10.582 -6.981 1.00 76.38 110 ILE A O 1
ATOM 882 N N . ARG A 1 111 ? 7.276 9.392 -6.717 1.00 80.19 111 ARG A N 1
ATOM 883 C CA . ARG A 1 111 ? 7.889 9.804 -7.987 1.00 80.19 111 ARG A CA 1
ATOM 884 C C . ARG A 1 111 ? 7.177 9.214 -9.198 1.00 80.19 111 ARG A C 1
ATOM 886 O O . ARG A 1 111 ? 7.170 9.846 -10.253 1.00 80.19 111 ARG A O 1
ATOM 893 N N . PHE A 1 112 ? 6.602 8.021 -9.061 1.00 84.44 112 PHE A N 1
ATOM 894 C CA . PHE A 1 112 ? 5.989 7.295 -10.164 1.00 84.44 112 PHE A CA 1
ATOM 895 C C . PHE A 1 112 ? 4.521 6.996 -9.855 1.00 84.44 112 PHE A C 1
ATOM 897 O O . PHE A 1 112 ? 4.262 6.122 -9.025 1.00 84.44 112 PHE A O 1
ATOM 904 N N . PRO A 1 113 ? 3.565 7.654 -10.544 1.00 82.69 113 PRO A N 1
ATOM 905 C CA . PRO A 1 113 ? 2.133 7.628 -10.225 1.00 82.69 113 PRO A CA 1
ATOM 906 C C . PRO A 1 113 ? 1.469 6.261 -10.478 1.00 82.69 113 PRO A C 1
ATOM 908 O O . PRO A 1 113 ? 0.631 6.070 -11.357 1.00 82.69 113 PRO A O 1
ATOM 911 N N . THR A 1 114 ? 1.853 5.270 -9.687 1.00 92.00 114 THR A N 1
ATOM 912 C CA . THR A 1 114 ? 1.525 3.859 -9.877 1.00 92.00 114 THR A CA 1
ATOM 913 C C . THR A 1 114 ? 0.041 3.584 -9.654 1.00 92.00 114 THR A C 1
ATOM 915 O O . THR A 1 114 ? -0.539 2.741 -10.329 1.00 92.00 1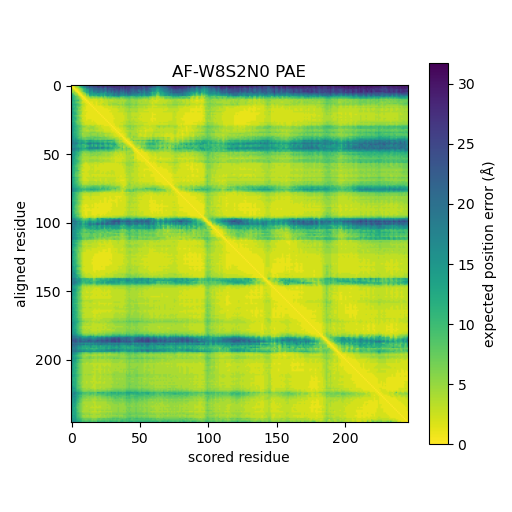14 THR A O 1
ATOM 918 N N . GLY A 1 115 ? -0.611 4.360 -8.798 1.00 93.19 115 GLY A N 1
ATOM 919 C CA . GLY A 1 115 ? -2.044 4.309 -8.538 1.00 93.19 115 GLY A CA 1
ATOM 920 C C . GLY A 1 115 ? -2.919 5.046 -9.555 1.00 93.19 115 GLY A C 1
ATOM 921 O O . GLY A 1 115 ? -4.139 5.052 -9.403 1.00 93.19 115 GLY A O 1
ATOM 922 N N . GLN A 1 116 ? -2.356 5.644 -10.612 1.00 93.06 116 GLN A N 1
ATOM 923 C CA . GLN A 1 116 ? -3.155 6.292 -11.656 1.00 93.06 116 GLN A CA 1
ATOM 924 C C . GLN A 1 116 ? -3.619 5.280 -12.707 1.00 93.06 116 GLN A C 1
ATOM 926 O O . GLN A 1 116 ? -2.896 4.965 -13.651 1.00 93.06 116 GLN A O 1
ATOM 931 N N . LYS A 1 117 ? -4.864 4.804 -12.580 1.00 95.19 117 LYS A N 1
ATOM 932 C CA . LYS A 1 117 ? -5.476 3.808 -13.483 1.00 95.19 117 LYS A CA 1
ATOM 933 C C . LYS A 1 117 ? -5.297 4.111 -14.977 1.00 95.19 117 LYS A C 1
ATOM 935 O O . LYS A 1 117 ? -5.095 3.188 -15.755 1.00 95.19 117 LYS A O 1
ATOM 940 N N . SER A 1 118 ? -5.352 5.379 -15.381 1.00 95.25 118 SER A N 1
ATOM 941 C CA . SER A 1 118 ? -5.216 5.804 -16.783 1.00 95.25 118 SER A CA 1
ATOM 942 C C . SER A 1 118 ? -3.854 5.489 -17.415 1.00 95.25 118 SER A C 1
ATOM 944 O O . SER A 1 118 ? -3.750 5.493 -18.640 1.00 95.25 118 SER A O 1
ATOM 946 N N . LEU A 1 119 ? -2.821 5.213 -16.614 1.00 93.62 119 LEU A N 1
ATOM 947 C CA . LEU A 1 119 ? -1.477 4.869 -17.088 1.00 93.62 119 LEU A CA 1
ATOM 948 C C . LEU A 1 119 ? -1.299 3.375 -17.381 1.00 93.62 119 LEU A C 1
ATOM 950 O O . LEU A 1 119 ? -0.228 2.956 -17.827 1.00 93.62 119 LEU A O 1
ATOM 954 N N . TRP A 1 120 ? -2.331 2.572 -17.122 1.00 95.50 120 TRP A N 1
ATOM 955 C CA . TRP A 1 120 ? -2.253 1.120 -17.123 1.00 95.50 120 TRP A CA 1
ATOM 956 C C . TRP A 1 120 ? -3.355 0.510 -17.981 1.00 95.50 120 TRP A C 1
ATOM 958 O O . TRP A 1 120 ? -4.482 0.999 -18.035 1.00 95.50 120 TRP A O 1
ATOM 968 N N . SER A 1 121 ? -3.047 -0.612 -18.627 1.00 96.88 121 SER A N 1
ATOM 969 C CA . SER A 1 121 ? -4.096 -1.472 -19.184 1.00 96.88 121 SER A CA 1
ATOM 970 C C . SER A 1 121 ? -4.955 -2.073 -18.067 1.00 96.88 121 SER A C 1
ATOM 972 O O . SER A 1 121 ? -4.492 -2.218 -16.935 1.00 96.88 121 SER A O 1
ATOM 974 N N . ASP A 1 122 ? -6.169 -2.528 -18.388 1.00 98.06 122 ASP A N 1
ATOM 975 C CA . ASP A 1 122 ? -7.061 -3.153 -17.398 1.00 98.06 122 ASP A CA 1
ATOM 976 C C . ASP A 1 122 ? -6.409 -4.339 -16.671 1.00 98.06 122 ASP A C 1
ATOM 978 O O . ASP A 1 122 ? -6.584 -4.512 -15.466 1.00 98.06 122 ASP A O 1
ATOM 982 N N . ARG A 1 123 ? -5.600 -5.136 -17.385 1.00 98.06 123 ARG A N 1
ATOM 983 C CA . ARG A 1 123 ? -4.876 -6.277 -16.801 1.00 98.06 123 ARG A CA 1
ATOM 984 C C . ARG A 1 123 ? -3.794 -5.828 -15.822 1.00 98.06 123 ARG A C 1
ATOM 986 O O . ARG A 1 123 ? -3.665 -6.417 -14.755 1.00 98.06 123 ARG A O 1
ATOM 993 N N . GLN A 1 124 ? -3.030 -4.796 -16.178 1.00 97.81 124 GLN A N 1
ATOM 994 C CA . GLN A 1 124 ? -2.009 -4.217 -15.300 1.00 97.81 124 GLN A CA 1
ATOM 995 C C . GLN A 1 124 ? -2.654 -3.590 -14.066 1.00 97.81 124 GLN A C 1
ATOM 997 O O . GLN A 1 124 ? -2.245 -3.881 -12.944 1.00 97.81 124 GLN A O 1
ATOM 1002 N N . TRP A 1 125 ? -3.713 -2.803 -14.260 1.00 97.88 125 TRP A N 1
ATOM 1003 C CA . TRP A 1 125 ? -4.451 -2.187 -13.165 1.00 97.88 125 TRP A CA 1
ATOM 1004 C C . TRP A 1 125 ? -5.041 -3.225 -12.206 1.00 97.88 125 TRP A C 1
ATOM 1006 O O . TRP A 1 125 ? -4.923 -3.065 -10.998 1.00 97.88 125 TRP A O 1
ATOM 1016 N N . ALA A 1 126 ? -5.602 -4.326 -12.712 1.00 98.25 126 ALA A N 1
ATOM 1017 C CA . ALA A 1 126 ? -6.137 -5.396 -11.868 1.00 98.25 126 ALA A CA 1
ATOM 1018 C C . ALA A 1 126 ? -5.073 -6.048 -10.962 1.00 98.25 126 ALA A C 1
ATOM 1020 O O . ALA A 1 126 ? -5.384 -6.501 -9.860 1.00 98.25 126 ALA A O 1
ATOM 1021 N N . VAL A 1 127 ? -3.809 -6.113 -11.396 1.00 98.38 127 VAL A N 1
ATOM 1022 C CA . VAL A 1 127 ? -2.695 -6.547 -10.534 1.00 98.38 127 VAL A CA 1
ATOM 1023 C C . VAL A 1 127 ? -2.407 -5.495 -9.462 1.00 98.38 127 VAL A C 1
ATOM 1025 O O . VAL A 1 127 ? -2.303 -5.848 -8.291 1.00 98.38 127 VAL A O 1
ATOM 1028 N N . LEU A 1 128 ? -2.327 -4.218 -9.840 1.00 97.69 128 LEU A N 1
ATOM 1029 C CA . LEU A 1 128 ? -2.009 -3.114 -8.926 1.00 97.69 128 LEU A CA 1
ATOM 1030 C C . LEU A 1 128 ? -3.095 -2.871 -7.870 1.00 97.69 128 LEU A C 1
ATOM 1032 O O . LEU A 1 128 ? -2.774 -2.634 -6.708 1.00 97.69 128 LEU A O 1
ATOM 1036 N N . ASP A 1 129 ? -4.370 -2.973 -8.238 1.00 97.50 129 ASP A N 1
ATOM 1037 C CA . ASP A 1 129 ? -5.490 -2.808 -7.307 1.00 97.50 129 ASP A CA 1
ATOM 1038 C C . ASP A 1 129 ? -5.570 -3.955 -6.286 1.00 97.50 129 ASP A C 1
ATOM 1040 O O . ASP A 1 129 ? -5.751 -3.715 -5.089 1.00 97.50 129 ASP A O 1
ATOM 1044 N N . ARG A 1 130 ? -5.347 -5.203 -6.726 1.00 97.88 130 ARG A N 1
ATOM 1045 C CA . ARG A 1 130 ? -5.230 -6.348 -5.807 1.00 97.88 130 ARG A CA 1
ATOM 1046 C C . ARG A 1 130 ? -4.004 -6.228 -4.914 1.00 97.88 130 ARG A C 1
ATOM 1048 O O . ARG A 1 130 ? -4.097 -6.536 -3.732 1.00 97.88 130 ARG A O 1
ATOM 1055 N N . PHE A 1 131 ? -2.884 -5.745 -5.452 1.00 97.25 131 PHE A N 1
ATOM 1056 C CA . PHE A 1 131 ? -1.676 -5.506 -4.667 1.00 97.25 131 PHE A CA 1
ATOM 1057 C C . PHE A 1 131 ? -1.944 -4.503 -3.547 1.00 97.25 131 PHE A C 1
ATOM 1059 O O . PHE A 1 131 ? -1.659 -4.802 -2.393 1.00 97.25 131 PHE A O 1
ATOM 1066 N N . ALA A 1 132 ? -2.565 -3.362 -3.861 1.00 96.25 132 ALA A N 1
ATOM 1067 C CA . ALA A 1 132 ? -2.966 -2.374 -2.864 1.00 96.25 132 ALA A CA 1
ATOM 1068 C C . ALA A 1 132 ? -3.887 -2.980 -1.791 1.00 96.25 132 ALA A C 1
ATOM 1070 O O . ALA A 1 132 ? -3.656 -2.770 -0.604 1.00 96.25 132 ALA A O 1
ATOM 1071 N N . GLY A 1 133 ? -4.875 -3.790 -2.191 1.00 96.50 133 GLY A N 1
ATOM 1072 C CA . GLY A 1 133 ? -5.749 -4.505 -1.253 1.00 96.50 133 GLY A CA 1
ATOM 1073 C C . GLY A 1 133 ? -4.983 -5.425 -0.297 1.00 96.50 133 GLY A C 1
ATOM 1074 O O . GLY A 1 133 ? -5.169 -5.335 0.911 1.00 96.50 133 GLY A O 1
ATOM 1075 N N . MET A 1 134 ? -4.066 -6.245 -0.818 1.00 96.25 134 MET A N 1
ATOM 1076 C CA . MET A 1 134 ? -3.251 -7.143 0.009 1.00 96.25 134 MET A CA 1
ATOM 1077 C C . MET A 1 134 ? -2.284 -6.389 0.934 1.00 96.25 134 MET A C 1
ATOM 1079 O O . MET A 1 134 ? -1.976 -6.865 2.024 1.00 96.25 134 MET A O 1
ATOM 1083 N N . MET A 1 135 ? -1.782 -5.221 0.519 1.00 93.44 135 MET A N 1
ATOM 1084 C CA . MET A 1 135 ? -0.934 -4.378 1.372 1.00 93.44 135 MET A CA 1
ATOM 1085 C C . MET A 1 135 ? -1.735 -3.790 2.536 1.00 93.44 135 MET A C 1
ATOM 1087 O O . MET A 1 135 ? -1.262 -3.832 3.668 1.00 93.44 135 MET A O 1
ATOM 1091 N N . LEU A 1 136 ? -2.964 -3.325 2.283 1.00 95.00 136 LEU A N 1
ATOM 1092 C CA . LEU A 1 136 ? -3.870 -2.869 3.341 1.00 95.00 136 LEU A CA 1
ATOM 1093 C C . LEU A 1 136 ? -4.213 -4.006 4.308 1.00 95.00 136 LEU A C 1
ATOM 1095 O O . LEU A 1 136 ? -4.060 -3.834 5.511 1.00 95.00 136 LEU A O 1
ATOM 1099 N N . GLU A 1 137 ? -4.580 -5.184 3.797 1.00 94.25 137 GLU A N 1
ATOM 1100 C CA . GLU A 1 137 ? -4.849 -6.371 4.621 1.00 94.25 137 GLU A CA 1
ATOM 1101 C C . GLU A 1 137 ? -3.642 -6.729 5.506 1.00 94.25 137 GLU A C 1
ATOM 1103 O O . GLU A 1 137 ? -3.773 -6.964 6.708 1.00 94.25 137 GLU A O 1
ATOM 1108 N N . ARG A 1 138 ? -2.428 -6.680 4.945 1.00 91.56 138 ARG A N 1
ATOM 1109 C CA . ARG A 1 138 ? -1.192 -6.881 5.709 1.00 91.56 138 ARG A CA 1
ATOM 1110 C C . ARG A 1 138 ? -1.026 -5.843 6.824 1.00 91.56 138 ARG A C 1
ATOM 1112 O O . ARG A 1 138 ? -0.635 -6.222 7.928 1.00 91.56 138 ARG A O 1
ATOM 1119 N N . GLY A 1 139 ? -1.303 -4.567 6.553 1.00 89.88 139 GLY A N 1
ATOM 1120 C CA . GLY A 1 139 ? -1.259 -3.488 7.548 1.00 89.88 139 GLY A CA 1
ATOM 1121 C C . GLY A 1 139 ? -2.301 -3.652 8.661 1.00 89.88 139 GLY A C 1
ATOM 1122 O O . GLY A 1 139 ? -2.027 -3.316 9.810 1.00 89.88 139 GLY A O 1
ATOM 1123 N N . MET A 1 140 ? -3.459 -4.239 8.347 1.00 91.75 140 MET A N 1
ATOM 1124 C CA . MET A 1 140 ? -4.521 -4.553 9.312 1.00 91.75 140 MET A CA 1
ATOM 1125 C C . MET A 1 140 ? -4.153 -5.717 10.241 1.00 91.75 140 MET A C 1
ATOM 1127 O O . MET A 1 140 ? -4.485 -5.710 11.427 1.00 91.75 140 MET A O 1
ATOM 1131 N N . GLN A 1 141 ? -3.436 -6.715 9.720 1.00 88.56 141 GLN A N 1
ATOM 1132 C CA . GLN A 1 141 ? -3.064 -7.928 10.457 1.00 88.56 141 GLN A CA 1
ATOM 1133 C C . GLN A 1 141 ? -1.757 -7.781 11.253 1.00 88.56 141 GLN A C 1
ATOM 1135 O O . GLN A 1 141 ? -1.528 -8.500 12.231 1.00 88.56 141 GLN A O 1
ATOM 1140 N N . ARG A 1 142 ? -0.857 -6.875 10.854 1.00 78.12 142 ARG A N 1
ATOM 1141 C CA . ARG A 1 142 ? 0.453 -6.736 11.503 1.00 78.12 142 ARG A CA 1
ATOM 1142 C C . ARG A 1 142 ? 0.343 -6.062 12.868 1.00 78.12 142 ARG A C 1
ATOM 1144 O O . ARG A 1 142 ? -0.141 -4.950 13.011 1.00 78.12 142 ARG A O 1
ATOM 1151 N N . ARG A 1 143 ? 0.875 -6.747 13.886 1.00 73.50 143 ARG A N 1
ATOM 1152 C CA . ARG A 1 143 ? 0.995 -6.230 15.263 1.00 73.50 143 ARG A CA 1
ATOM 1153 C C . ARG A 1 143 ? 2.351 -5.586 15.556 1.00 73.50 143 ARG A C 1
ATOM 1155 O O . ARG A 1 143 ? 2.471 -4.831 16.511 1.00 73.50 143 ARG A O 1
ATOM 1162 N N . ASN A 1 144 ? 3.356 -5.896 14.734 1.00 68.38 144 ASN A N 1
ATOM 1163 C CA . ASN A 1 144 ? 4.707 -5.345 14.781 1.00 68.38 144 ASN A CA 1
ATOM 1164 C C . ASN A 1 144 ? 5.141 -5.015 13.345 1.00 68.38 144 ASN A C 1
ATOM 1166 O O . ASN A 1 144 ? 5.170 -5.911 12.498 1.00 68.38 144 ASN A O 1
ATOM 1170 N N . GLY A 1 145 ? 5.480 -3.756 13.075 1.00 68.75 145 GLY A N 1
ATOM 1171 C CA . GLY A 1 145 ? 5.859 -3.278 11.743 1.00 68.75 145 GLY A CA 1
ATOM 1172 C C . GLY A 1 145 ? 4.924 -2.179 11.231 1.00 68.75 145 GLY A C 1
ATOM 1173 O O . GLY A 1 145 ? 4.243 -1.557 12.042 1.00 68.75 145 GLY A O 1
ATOM 1174 N N . PRO A 1 146 ? 4.911 -1.925 9.911 1.00 73.69 146 PRO A N 1
ATOM 1175 C CA . PRO A 1 146 ? 4.038 -0.918 9.325 1.00 73.69 146 PRO A CA 1
ATOM 1176 C C . PRO A 1 146 ? 2.564 -1.265 9.545 1.00 73.69 146 PRO A C 1
ATOM 1178 O O . PRO A 1 146 ? 2.153 -2.392 9.258 1.00 73.69 146 PRO A O 1
ATOM 1181 N N . ASP A 1 147 ? 1.809 -0.306 10.074 1.00 87.00 147 ASP A N 1
ATOM 1182 C CA . ASP A 1 147 ? 0.374 -0.424 10.316 1.00 87.00 147 ASP A CA 1
ATOM 1183 C C . ASP A 1 147 ? -0.445 -0.038 9.072 1.00 87.00 147 ASP A C 1
ATOM 1185 O O . ASP A 1 147 ? 0.092 0.314 8.017 1.00 87.00 147 ASP A O 1
ATOM 1189 N N . VAL A 1 148 ? -1.772 -0.100 9.190 1.00 90.69 148 VAL A N 1
ATOM 1190 C CA . VAL A 1 148 ? -2.685 0.279 8.106 1.00 90.69 148 VAL A CA 1
ATOM 1191 C C . VAL A 1 148 ? -2.502 1.730 7.641 1.00 90.69 148 VAL A C 1
ATOM 1193 O O . VAL A 1 148 ? -2.669 2.000 6.452 1.00 90.69 148 VAL A O 1
ATOM 1196 N N . PHE A 1 149 ? -2.117 2.664 8.519 1.00 90.25 149 PHE A N 1
ATOM 1197 C CA . PHE A 1 149 ? -1.910 4.063 8.135 1.00 90.25 149 PHE A CA 1
ATOM 1198 C C . PHE A 1 149 ? -0.636 4.244 7.327 1.00 90.25 149 PHE A C 1
ATOM 1200 O O . PHE A 1 149 ? -0.653 5.002 6.361 1.00 90.25 149 PHE A O 1
ATOM 1207 N N . TYR A 1 150 ? 0.431 3.513 7.649 1.00 88.25 150 TYR A N 1
ATOM 1208 C CA . TYR A 1 150 ? 1.624 3.477 6.808 1.00 88.25 150 TYR A CA 1
ATOM 1209 C C . TYR A 1 150 ? 1.295 2.986 5.394 1.00 88.25 150 TYR A C 1
ATOM 1211 O O . TYR A 1 150 ? 1.695 3.605 4.408 1.00 88.25 150 TYR A O 1
ATOM 1219 N N . GLU A 1 151 ? 0.540 1.891 5.280 1.00 90.56 151 GLU A N 1
ATOM 1220 C CA . GLU A 1 151 ? 0.178 1.325 3.976 1.00 90.56 151 GLU A CA 1
ATOM 1221 C C . GLU A 1 151 ? -0.761 2.266 3.199 1.00 90.56 151 GLU A C 1
ATOM 1223 O O . GLU A 1 151 ? -0.553 2.501 2.007 1.00 90.56 151 GLU A O 1
ATOM 1228 N N . LEU A 1 152 ? -1.748 2.876 3.871 1.00 93.19 152 LEU A N 1
ATOM 1229 C CA . LEU A 1 152 ? -2.608 3.916 3.294 1.00 93.19 152 LEU A CA 1
ATOM 1230 C C . LEU A 1 152 ? -1.796 5.111 2.793 1.00 93.19 152 LEU A C 1
ATOM 1232 O O . LEU A 1 152 ? -2.042 5.594 1.690 1.00 93.19 152 LEU A O 1
ATOM 1236 N N . HIS A 1 153 ? -0.839 5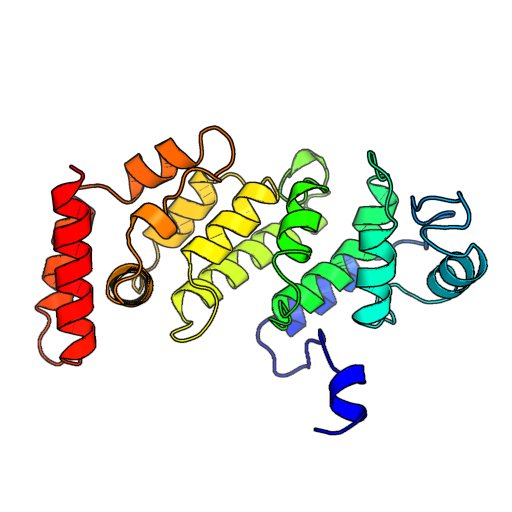.581 3.590 1.00 90.00 153 HIS A N 1
ATOM 1237 C CA . HIS A 1 153 ? 0.005 6.729 3.275 1.00 90.00 153 HIS A CA 1
ATOM 1238 C C . HIS A 1 153 ? 0.858 6.461 2.043 1.00 90.00 153 HIS A C 1
ATOM 1240 O O . HIS A 1 153 ? 0.782 7.208 1.066 1.00 90.00 153 HIS A O 1
ATOM 1246 N N . MET A 1 154 ? 1.557 5.327 2.034 1.00 90.12 154 MET A N 1
ATOM 1247 C CA . MET A 1 154 ? 2.365 4.884 0.904 1.00 90.12 154 MET A CA 1
ATOM 1248 C C . MET A 1 154 ? 1.531 4.751 -0.382 1.00 90.12 154 MET A C 1
ATOM 1250 O O . MET A 1 154 ? 1.950 5.219 -1.444 1.00 90.12 154 MET A O 1
ATOM 1254 N N . LEU A 1 155 ? 0.346 4.135 -0.315 1.00 93.12 155 LEU A N 1
ATOM 1255 C CA . LEU A 1 155 ? -0.528 3.955 -1.479 1.00 93.12 155 LEU A CA 1
ATOM 1256 C C . LEU A 1 155 ? -1.142 5.280 -1.956 1.00 93.12 155 LEU A C 1
ATOM 1258 O O . LEU A 1 155 ? -1.204 5.528 -3.159 1.00 93.12 155 LEU A O 1
ATOM 1262 N N . ALA A 1 156 ? -1.557 6.161 -1.048 1.00 92.94 156 ALA A N 1
ATOM 1263 C CA . ALA A 1 156 ? -2.086 7.475 -1.410 1.00 92.94 156 ALA A CA 1
ATOM 1264 C C . ALA A 1 156 ? -1.035 8.310 -2.151 1.00 92.94 156 ALA A C 1
ATOM 1266 O O . ALA A 1 156 ? -1.321 8.899 -3.193 1.00 92.94 156 ALA A O 1
ATOM 1267 N N . HIS A 1 157 ? 0.202 8.300 -1.657 1.00 89.62 157 HIS A N 1
ATOM 1268 C CA . HIS A 1 157 ? 1.354 8.922 -2.310 1.00 89.62 157 HIS A CA 1
ATOM 1269 C C . HIS A 1 157 ? 1.711 8.278 -3.647 1.00 89.62 157 HIS A C 1
ATOM 1271 O O . HIS A 1 157 ? 2.079 8.972 -4.589 1.00 89.62 157 HIS A O 1
ATOM 1277 N N . GLY A 1 158 ? 1.508 6.966 -3.764 1.00 90.44 158 GLY A N 1
ATOM 1278 C CA . GLY A 1 158 ? 1.555 6.252 -5.036 1.00 90.44 158 GLY A CA 1
ATOM 1279 C C . GLY A 1 158 ? 0.496 6.691 -6.049 1.00 90.44 158 GLY A C 1
ATOM 1280 O O . GLY A 1 158 ? 0.570 6.292 -7.209 1.00 90.44 158 GLY A O 1
ATOM 1281 N N . GLY A 1 159 ? -0.484 7.502 -5.646 1.00 92.75 159 GLY A N 1
ATOM 1282 C CA . GLY A 1 159 ? -1.540 8.036 -6.502 1.00 92.75 159 GLY A CA 1
ATOM 1283 C C . GLY A 1 159 ? -2.812 7.192 -6.533 1.00 92.75 159 GLY A C 1
ATOM 1284 O O . GLY A 1 159 ? -3.652 7.425 -7.400 1.00 92.75 159 GLY A O 1
ATOM 1285 N N . TRP A 1 160 ? -2.969 6.209 -5.637 1.00 95.62 160 TRP A N 1
ATOM 1286 C CA . TRP A 1 160 ? -4.235 5.482 -5.525 1.00 95.62 160 TRP A CA 1
ATOM 1287 C C . TRP A 1 160 ? -5.322 6.406 -4.951 1.00 95.62 160 TRP A C 1
ATOM 1289 O O . TRP A 1 160 ? -5.026 7.222 -4.073 1.00 95.62 160 TRP A O 1
ATOM 1299 N N . PRO A 1 161 ? -6.589 6.283 -5.391 1.00 95.00 161 PRO A N 1
ATOM 1300 C CA . PRO A 1 161 ? -7.675 7.092 -4.848 1.00 95.00 161 PRO A CA 1
ATOM 1301 C C . PRO A 1 161 ? -7.879 6.817 -3.353 1.00 95.00 161 PRO A C 1
ATOM 1303 O O . PRO A 1 161 ? -8.392 5.770 -2.963 1.00 95.00 161 PRO A O 1
ATOM 1306 N N . ILE A 1 162 ? -7.502 7.776 -2.503 1.00 95.31 162 ILE A N 1
ATOM 1307 C CA . ILE A 1 162 ? -7.538 7.621 -1.041 1.00 95.31 162 ILE A CA 1
ATOM 1308 C C . ILE A 1 162 ? -8.917 7.207 -0.514 1.00 95.31 162 ILE A C 1
ATOM 1310 O O . ILE A 1 162 ? -8.997 6.354 0.360 1.00 95.31 162 ILE A O 1
ATOM 1314 N N . ARG A 1 163 ? -10.012 7.744 -1.069 1.00 96.56 163 ARG A N 1
ATOM 1315 C CA . ARG A 1 163 ? -11.377 7.394 -0.638 1.00 96.56 163 ARG A CA 1
ATOM 1316 C C . ARG A 1 163 ? -11.707 5.920 -0.881 1.00 96.56 163 ARG A C 1
ATOM 1318 O O . ARG A 1 163 ? -12.343 5.305 -0.032 1.00 96.56 163 ARG A O 1
ATOM 1325 N N . ASP A 1 164 ? -11.222 5.344 -1.978 1.00 96.06 164 ASP A N 1
ATOM 1326 C CA . ASP A 1 164 ? -11.420 3.923 -2.276 1.00 96.06 164 ASP A CA 1
ATOM 1327 C C . ASP A 1 164 ? -10.603 3.049 -1.315 1.00 96.06 164 ASP A C 1
ATOM 1329 O O . ASP A 1 164 ? -11.083 2.016 -0.848 1.00 96.06 164 ASP A O 1
ATOM 1333 N N . LEU A 1 165 ? -9.379 3.475 -0.978 1.00 96.62 165 LEU A N 1
ATOM 1334 C CA . LEU A 1 165 ? -8.545 2.786 0.010 1.00 96.62 165 LEU A CA 1
ATOM 1335 C C . LEU A 1 165 ? -9.174 2.833 1.409 1.00 96.62 165 LEU A C 1
ATOM 1337 O O . LEU A 1 165 ? -9.270 1.803 2.072 1.00 96.62 165 LEU A O 1
ATOM 1341 N N . ILE A 1 166 ? -9.652 4.007 1.831 1.00 97.38 166 ILE A N 1
ATOM 1342 C CA . ILE A 1 166 ? -10.367 4.192 3.098 1.00 97.38 166 ILE A CA 1
ATOM 1343 C C . ILE A 1 166 ? -11.608 3.303 3.135 1.00 97.38 166 ILE A C 1
ATOM 1345 O O . ILE A 1 166 ? -11.816 2.609 4.122 1.00 97.38 166 ILE A O 1
ATOM 1349 N N . 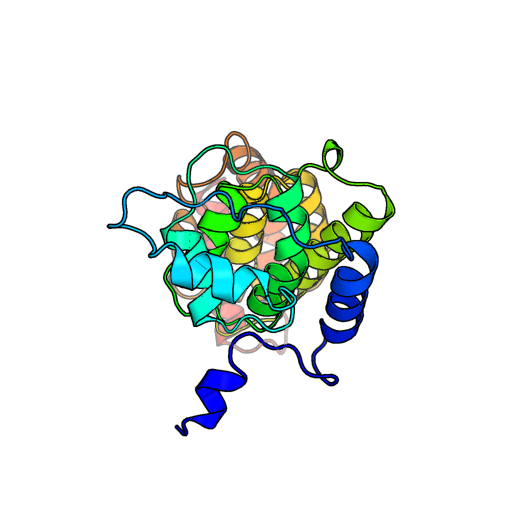ALA A 1 167 ? -12.408 3.263 2.067 1.00 96.81 167 ALA A N 1
ATOM 1350 C CA . ALA A 1 167 ? -13.596 2.415 2.016 1.00 96.81 167 ALA A CA 1
ATOM 1351 C C . ALA A 1 167 ? -13.259 0.926 2.220 1.00 96.81 167 ALA A C 1
ATOM 1353 O O . ALA A 1 167 ? -13.976 0.239 2.946 1.00 96.81 167 ALA A O 1
ATOM 1354 N N . LYS A 1 168 ? -12.148 0.440 1.642 1.00 95.69 168 LYS A N 1
ATOM 1355 C CA . LYS A 1 168 ? -11.655 -0.932 1.869 1.00 95.69 168 LYS A CA 1
ATOM 1356 C C . LYS A 1 168 ? -11.294 -1.169 3.340 1.00 95.69 168 LYS A C 1
ATOM 1358 O O . LYS A 1 168 ? -11.706 -2.179 3.895 1.00 95.69 168 LYS A O 1
ATOM 1363 N N . VAL A 1 169 ? -10.582 -0.233 3.972 1.00 96.31 169 VAL A N 1
ATOM 1364 C CA . VAL A 1 169 ? -10.191 -0.325 5.393 1.00 96.31 169 VAL A CA 1
ATOM 1365 C C . VAL A 1 169 ? -11.407 -0.258 6.324 1.00 96.31 169 VAL A C 1
ATOM 1367 O O . VAL A 1 169 ? -11.516 -1.044 7.258 1.00 96.31 169 VAL A O 1
ATOM 1370 N N . MET A 1 170 ? -12.354 0.643 6.058 1.00 96.00 170 MET A N 1
ATOM 1371 C CA . MET A 1 170 ? -13.554 0.831 6.883 1.00 96.00 170 MET A CA 1
ATOM 1372 C C . MET A 1 170 ? -14.499 -0.375 6.848 1.00 96.00 170 MET A C 1
ATOM 1374 O O . MET A 1 170 ? -15.173 -0.657 7.843 1.00 96.00 170 MET A O 1
ATOM 1378 N N . ALA A 1 171 ? -14.535 -1.087 5.719 1.00 95.25 171 ALA A N 1
ATOM 1379 C CA . ALA A 1 171 ? -15.318 -2.306 5.546 1.00 95.25 171 ALA A CA 1
ATOM 1380 C C . ALA A 1 171 ? -14.718 -3.527 6.265 1.00 95.25 171 ALA A C 1
ATOM 1382 O O . ALA A 1 171 ? -15.399 -4.547 6.384 1.00 95.25 171 ALA A O 1
ATOM 1383 N N . ASP A 1 172 ? -13.472 -3.442 6.736 1.00 94.38 172 ASP A N 1
ATOM 1384 C CA . ASP A 1 172 ? -12.799 -4.555 7.391 1.00 94.38 172 ASP A CA 1
ATOM 1385 C C . ASP A 1 172 ? -13.351 -4.771 8.822 1.00 94.38 172 ASP A C 1
ATOM 1387 O O . ASP A 1 172 ? -13.450 -3.819 9.619 1.00 94.38 172 ASP A O 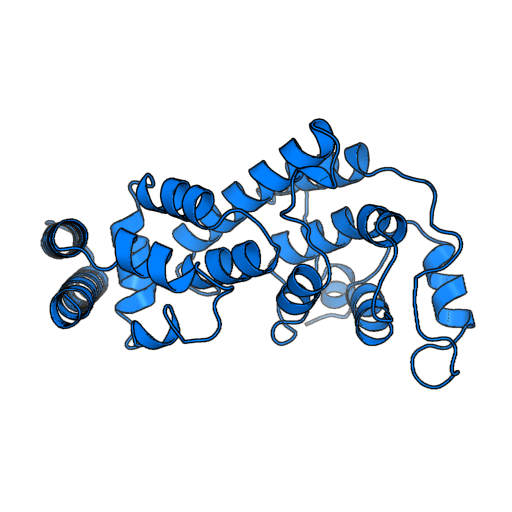1
ATOM 1391 N N . PRO A 1 173 ? -13.763 -6.004 9.177 1.00 92.81 173 PRO A N 1
ATOM 1392 C CA . PRO A 1 173 ? -14.270 -6.303 10.512 1.00 92.81 173 PRO A CA 1
ATOM 1393 C C . PRO A 1 173 ? -13.205 -6.131 11.604 1.00 92.81 173 PRO A C 1
ATOM 1395 O O . PRO A 1 173 ? -13.561 -5.703 12.705 1.00 92.81 173 PRO A O 1
ATOM 1398 N N . ASP A 1 174 ? -11.928 -6.359 11.288 1.00 93.50 174 ASP A N 1
ATOM 1399 C CA . ASP A 1 174 ? -10.800 -6.338 12.227 1.00 93.50 174 ASP A CA 1
ATOM 1400 C C . ASP A 1 174 ? -10.238 -4.921 12.441 1.00 93.50 174 ASP A C 1
ATOM 1402 O O . ASP A 1 174 ? -9.274 -4.723 13.189 1.00 93.50 174 ASP A O 1
ATOM 1406 N N . LEU A 1 175 ? -10.863 -3.903 11.834 1.00 94.44 175 LEU A N 1
ATOM 1407 C CA . LEU A 1 175 ? -10.487 -2.498 11.997 1.00 94.44 175 LEU A CA 1
ATOM 1408 C C . LEU A 1 175 ? -10.316 -2.057 13.454 1.00 94.44 175 LEU A C 1
ATOM 1410 O O . LEU A 1 175 ? -9.306 -1.411 13.734 1.00 94.44 175 LEU A O 1
ATOM 1414 N N . PRO A 1 176 ? -11.217 -2.385 14.399 1.00 94.75 176 PRO A N 1
ATOM 1415 C CA . PRO A 1 176 ? -11.049 -1.935 15.772 1.00 94.75 176 PRO A CA 1
ATOM 1416 C C . PRO A 1 176 ? -9.766 -2.464 16.406 1.00 94.75 176 PRO A C 1
ATOM 1418 O O . PRO A 1 176 ? -9.075 -1.740 17.120 1.00 94.75 176 PRO A O 1
ATOM 1421 N N . GLU A 1 177 ? -9.395 -3.706 16.096 1.00 93.62 177 GLU A N 1
ATOM 1422 C CA . GLU A 1 177 ? -8.136 -4.256 16.568 1.00 93.62 177 GLU A CA 1
ATOM 1423 C C . GLU A 1 177 ? -6.953 -3.513 15.943 1.00 93.62 177 GLU A C 1
ATOM 1425 O O . GLU A 1 177 ? -6.077 -3.042 16.668 1.00 93.62 177 GLU A O 1
ATOM 1430 N N . ALA A 1 178 ? -6.947 -3.338 14.618 1.00 92.19 178 ALA A N 1
ATOM 1431 C CA . ALA A 1 178 ? -5.881 -2.624 13.917 1.00 92.19 178 ALA A CA 1
ATOM 1432 C C . ALA A 1 178 ? -5.678 -1.194 14.457 1.00 92.19 178 ALA A C 1
ATOM 1434 O O . ALA A 1 178 ? -4.545 -0.799 14.743 1.00 92.19 178 ALA A O 1
ATOM 1435 N N . LEU A 1 179 ? -6.763 -0.446 14.685 1.00 91.38 179 LEU A N 1
ATOM 1436 C CA . LEU A 1 179 ? -6.715 0.906 15.254 1.00 91.38 179 LEU A CA 1
ATOM 1437 C C . LEU A 1 179 ? -6.235 0.916 16.707 1.00 91.38 179 LEU A C 1
ATOM 1439 O O . LEU A 1 179 ? -5.467 1.799 17.088 1.00 91.38 179 LEU A O 1
ATOM 1443 N N . ALA A 1 180 ? -6.622 -0.073 17.517 1.00 91.44 180 ALA A N 1
ATOM 1444 C CA . ALA A 1 180 ? -6.108 -0.202 18.877 1.00 91.44 180 ALA A CA 1
ATOM 1445 C C . ALA A 1 180 ? -4.578 -0.375 18.877 1.00 91.44 180 ALA A C 1
ATOM 1447 O O . ALA A 1 180 ? -3.882 0.205 19.711 1.00 91.44 180 ALA A O 1
ATOM 1448 N N . TYR A 1 181 ? -4.015 -1.123 17.926 1.00 88.25 181 TYR A N 1
ATOM 1449 C CA . TYR A 1 181 ? -2.561 -1.223 17.790 1.00 88.25 181 TYR A CA 1
ATOM 1450 C C . TYR A 1 181 ? -1.923 0.073 17.281 1.00 88.25 181 TYR A C 1
ATOM 1452 O O . TYR A 1 181 ? -0.931 0.505 17.873 1.00 88.25 181 TYR A O 1
ATOM 1460 N N . ALA A 1 182 ? -2.497 0.696 16.249 1.00 85.94 182 ALA A N 1
ATOM 1461 C CA . ALA A 1 182 ? -1.956 1.910 15.637 1.00 85.94 182 ALA A CA 1
ATOM 1462 C C . ALA A 1 182 ? -1.954 3.110 16.604 1.00 85.94 182 ALA A C 1
ATOM 1464 O O . ALA A 1 182 ? -0.946 3.798 16.738 1.00 85.94 182 ALA A O 1
ATOM 1465 N N . TRP A 1 183 ? -3.050 3.333 17.334 1.00 85.44 183 TRP A N 1
ATOM 1466 C CA . TRP A 1 183 ? -3.241 4.531 18.166 1.00 85.44 183 TRP A CA 1
ATOM 1467 C C . TRP A 1 183 ? -3.132 4.281 19.671 1.00 85.44 183 TRP A C 1
ATOM 1469 O O . TRP A 1 183 ? -2.875 5.199 20.446 1.00 85.44 183 TRP A O 1
ATOM 1479 N N . GLY A 1 184 ? -3.278 3.037 20.127 1.00 74.06 184 GLY A N 1
ATOM 1480 C CA . GLY A 1 184 ? -3.232 2.716 21.555 1.00 74.06 184 GLY A CA 1
ATOM 1481 C C . GLY A 1 184 ? -1.819 2.634 22.148 1.00 74.06 184 GLY A C 1
ATOM 1482 O O . GLY A 1 184 ? -1.668 2.588 23.370 1.00 74.06 184 GLY A O 1
ATOM 1483 N N . CYS A 1 185 ? -0.765 2.606 21.324 1.00 67.44 185 CYS A N 1
ATOM 1484 C CA . CYS A 1 185 ? 0.623 2.446 21.785 1.00 67.44 185 CYS A CA 1
ATOM 1485 C C . CYS A 1 185 ? 1.311 3.752 22.230 1.00 67.44 185 CYS A C 1
ATOM 1487 O O . CYS A 1 185 ? 2.510 3.732 22.501 1.00 67.44 185 CYS A O 1
ATOM 1489 N N . GLY A 1 186 ? 0.583 4.870 22.323 1.00 56.78 186 GLY A N 1
ATOM 1490 C CA . GLY A 1 186 ? 1.157 6.182 22.650 1.00 56.78 186 GLY A CA 1
ATOM 1491 C C . GLY A 1 186 ? 1.827 6.887 21.465 1.00 56.78 186 GLY A C 1
ATOM 1492 O O . GLY A 1 186 ? 2.432 7.935 21.662 1.00 56.78 186 GLY A O 1
ATOM 1493 N N . LEU A 1 187 ? 1.706 6.324 20.257 1.00 56.06 187 LEU A N 1
ATOM 1494 C CA . LEU A 1 187 ? 1.809 7.093 19.020 1.00 56.06 187 LEU A CA 1
ATOM 1495 C C . LEU A 1 187 ? 0.570 7.984 18.958 1.00 56.06 187 LEU A C 1
ATOM 1497 O O . LEU A 1 187 ? -0.549 7.494 19.131 1.00 56.06 187 LEU A O 1
ATOM 1501 N N . ASP A 1 188 ? 0.768 9.289 18.805 1.00 60.03 188 ASP A N 1
ATOM 1502 C CA . ASP A 1 188 ? -0.357 10.212 18.736 1.00 60.03 188 ASP A CA 1
ATOM 1503 C C . ASP A 1 188 ? -1.112 9.953 17.424 1.00 60.03 188 ASP A C 1
ATOM 1505 O O . ASP A 1 188 ? -0.498 9.694 16.389 1.00 60.03 188 ASP A O 1
ATOM 1509 N N . ILE A 1 189 ? -2.442 10.080 17.429 1.00 66.12 189 ILE A N 1
ATOM 1510 C CA . ILE A 1 189 ? -3.226 10.160 16.185 1.00 66.12 189 ILE A CA 1
ATOM 1511 C C . ILE A 1 189 ? -2.615 11.217 15.250 1.00 66.12 189 ILE A C 1
ATOM 1513 O O . ILE A 1 189 ? -2.668 11.048 14.038 1.00 66.12 189 ILE A O 1
ATOM 1517 N N . CYS A 1 190 ? -1.984 12.261 15.802 1.00 59.94 190 CYS A N 1
ATOM 1518 C CA . CYS A 1 190 ? -1.235 13.273 15.054 1.00 59.94 190 CYS A CA 1
ATOM 1519 C C . CYS A 1 190 ? -0.047 12.731 14.237 1.00 59.94 190 CYS A C 1
ATOM 1521 O O . CYS A 1 190 ? 0.350 13.380 13.274 1.00 59.94 190 CYS A O 1
ATOM 1523 N N . ASP A 1 191 ? 0.535 11.584 14.597 1.00 67.75 191 ASP A N 1
ATOM 1524 C CA . ASP A 1 191 ? 1.623 10.971 13.828 1.00 67.75 191 ASP A CA 1
ATOM 1525 C C . ASP A 1 191 ? 1.065 10.186 12.627 1.00 67.75 191 ASP A C 1
ATOM 1527 O O . ASP A 1 191 ? 1.586 10.295 11.516 1.00 67.75 191 ASP A O 1
ATOM 1531 N N . SER A 1 192 ? -0.032 9.438 12.818 1.00 71.62 192 SER A N 1
ATOM 1532 C CA . SER A 1 192 ? -0.703 8.677 11.746 1.00 71.62 192 SER A CA 1
ATOM 1533 C C . SER A 1 192 ? -1.497 9.581 10.796 1.00 71.62 192 SER A C 1
ATOM 1535 O O . SER A 1 192 ? -1.484 9.414 9.577 1.00 71.62 192 SER A O 1
ATOM 1537 N N . LEU A 1 193 ? -2.175 10.574 11.358 1.00 78.25 193 LEU A N 1
ATOM 1538 C CA . LEU A 1 193 ? -2.803 11.686 10.667 1.00 78.25 193 LEU A CA 1
ATOM 1539 C C . LEU A 1 193 ? -1.892 12.895 10.887 1.00 78.25 193 LEU A C 1
ATOM 1541 O O . LEU A 1 193 ? -2.257 13.822 11.594 1.00 78.25 193 LEU A O 1
ATOM 1545 N N . GLY A 1 194 ? -0.685 12.887 10.314 1.00 74.38 194 GLY A N 1
ATOM 1546 C CA . GLY A 1 194 ? 0.230 14.042 10.303 1.00 74.38 194 GLY A CA 1
ATOM 1547 C C . GLY A 1 194 ? 0.185 14.841 8.989 1.00 74.38 194 GLY A C 1
ATOM 1548 O O . GLY A 1 194 ? -0.361 14.366 8.003 1.00 74.38 194 GLY A O 1
ATOM 1549 N N . PRO A 1 195 ? 0.785 16.038 8.891 1.00 68.88 195 PRO A N 1
ATOM 1550 C CA . PRO A 1 195 ? 0.593 16.966 7.761 1.00 68.88 195 PRO A CA 1
ATOM 1551 C C . PRO A 1 195 ? 1.151 16.507 6.394 1.00 68.88 195 PRO A C 1
ATOM 1553 O O . PRO A 1 195 ? 1.049 17.241 5.415 1.00 68.88 195 PRO A O 1
ATOM 1556 N N . ASN A 1 196 ? 1.731 15.309 6.290 1.00 83.69 196 ASN A N 1
ATOM 1557 C CA . ASN A 1 196 ? 2.456 14.834 5.105 1.00 83.69 196 ASN A CA 1
ATOM 1558 C C . ASN A 1 196 ? 1.607 13.964 4.160 1.00 83.69 196 ASN A C 1
ATOM 1560 O O . ASN A 1 196 ? 2.151 13.111 3.456 1.00 83.69 196 ASN A O 1
ATOM 1564 N N . TRP A 1 197 ? 0.286 14.132 4.151 1.00 89.06 197 TRP A N 1
ATOM 1565 C CA . T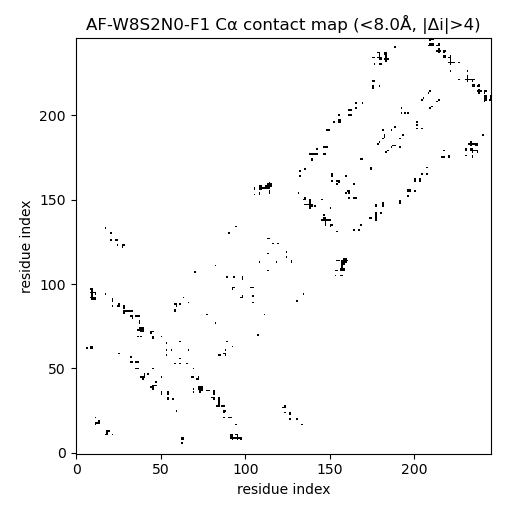RP A 1 197 ? -0.605 13.438 3.216 1.00 89.06 197 TRP A CA 1
ATOM 1566 C C . TRP A 1 197 ? -0.700 14.172 1.867 1.00 89.06 197 TRP A C 1
ATOM 1568 O O . TRP A 1 197 ? -0.542 15.395 1.820 1.00 89.06 197 TRP A O 1
ATOM 1578 N N . PRO A 1 198 ? -1.000 13.465 0.760 1.00 89.06 198 PRO A N 1
ATOM 1579 C CA . PRO A 1 198 ? -1.335 14.112 -0.505 1.00 89.06 198 PRO A CA 1
ATOM 1580 C C . PRO A 1 198 ? -2.520 15.088 -0.363 1.00 89.06 198 PRO A C 1
ATOM 1582 O O . PRO A 1 198 ? -3.373 14.901 0.513 1.00 89.06 198 PRO A O 1
ATOM 1585 N N . PRO A 1 199 ? -2.638 16.105 -1.240 1.00 89.75 199 PRO A N 1
ATOM 1586 C CA . PRO A 1 199 ? -3.752 17.051 -1.202 1.00 89.75 199 PRO A CA 1
ATOM 1587 C C . PRO A 1 199 ? -5.124 16.358 -1.159 1.00 89.75 199 PRO A C 1
ATOM 1589 O O . PRO A 1 199 ? -5.405 15.468 -1.961 1.00 89.75 199 PRO A O 1
ATOM 1592 N N . GLY A 1 200 ? -5.978 16.764 -0.215 1.00 89.69 200 GLY A N 1
ATOM 1593 C CA . GLY A 1 200 ? -7.330 16.220 -0.019 1.00 89.69 200 GLY A CA 1
ATOM 1594 C C . GLY A 1 200 ? -7.408 14.857 0.686 1.00 89.69 200 GLY A C 1
ATOM 1595 O O . GLY A 1 200 ? -8.498 14.455 1.091 1.00 89.69 200 GLY A O 1
ATOM 1596 N N . ALA A 1 201 ? -6.288 14.149 0.880 1.00 92.19 201 ALA A N 1
ATOM 1597 C CA . ALA A 1 201 ? -6.281 12.889 1.626 1.00 92.19 201 ALA A CA 1
ATOM 1598 C C . ALA A 1 201 ? -6.497 13.108 3.127 1.00 92.19 201 ALA A C 1
ATOM 1600 O O . ALA A 1 201 ? -7.213 12.330 3.749 1.00 92.19 201 ALA A O 1
ATOM 1601 N N . TRP A 1 202 ? -5.957 14.199 3.678 1.00 90.94 202 TRP A N 1
ATOM 1602 C CA . TRP A 1 202 ? -6.191 14.601 5.066 1.00 90.94 202 TRP A CA 1
ATOM 1603 C C . TRP A 1 202 ? -7.681 14.702 5.408 1.00 90.94 202 TRP A C 1
ATOM 1605 O O . TRP A 1 202 ? -8.151 14.046 6.334 1.00 90.94 202 TRP A O 1
ATOM 1615 N N . ASP A 1 203 ? -8.428 15.481 4.622 1.00 92.31 203 ASP A N 1
ATOM 1616 C CA . ASP A 1 203 ? -9.856 15.704 4.857 1.00 92.31 203 ASP A CA 1
ATOM 1617 C C . ASP A 1 203 ? -10.642 14.395 4.748 1.00 92.31 203 ASP A C 1
ATOM 1619 O O . ASP A 1 203 ? -11.503 14.123 5.577 1.00 92.31 203 ASP A O 1
ATOM 1623 N N . ALA A 1 204 ? -10.308 13.549 3.766 1.00 95.38 204 ALA A N 1
ATOM 1624 C CA . ALA A 1 204 ? -10.946 12.246 3.596 1.00 95.38 204 ALA A CA 1
ATOM 1625 C C . ALA A 1 204 ? -10.680 11.300 4.780 1.00 95.38 204 ALA A C 1
ATOM 1627 O O . ALA A 1 204 ? -11.578 10.569 5.193 1.00 95.38 204 ALA A O 1
ATOM 1628 N N . LEU A 1 205 ? -9.462 11.312 5.332 1.00 94.19 205 LEU A N 1
ATOM 1629 C CA . LEU A 1 205 ? -9.123 10.536 6.522 1.00 94.19 205 LEU A CA 1
ATOM 1630 C C . LEU A 1 205 ? -9.875 11.051 7.744 1.00 94.19 205 LEU A C 1
ATOM 1632 O O . LEU A 1 205 ? -10.460 10.251 8.463 1.00 94.19 205 LEU A O 1
ATOM 1636 N N . HIS A 1 206 ? -9.906 12.366 7.959 1.00 92.50 206 HIS A N 1
ATOM 1637 C CA . HIS A 1 206 ? -10.658 12.963 9.060 1.00 92.50 206 HIS A CA 1
ATOM 1638 C C . HIS A 1 206 ? -12.152 12.645 8.972 1.00 92.50 206 HIS A C 1
ATOM 1640 O O . HIS A 1 206 ? -12.733 12.194 9.952 1.00 92.50 206 HIS A O 1
ATOM 1646 N N . GLU A 1 207 ? -12.752 12.800 7.792 1.00 95.19 207 GLU A N 1
ATOM 1647 C CA . GLU A 1 207 ? -14.162 12.487 7.540 1.00 95.19 207 GLU A CA 1
ATOM 1648 C C . GLU A 1 207 ? -14.504 11.022 7.857 1.00 95.19 207 GLU A C 1
ATOM 1650 O O . GLU A 1 207 ? -15.593 10.736 8.347 1.00 95.19 207 GLU A O 1
ATOM 1655 N N . ALA A 1 208 ? -13.583 10.091 7.596 1.00 95.81 208 ALA A N 1
ATOM 1656 C CA . ALA A 1 208 ? -13.817 8.666 7.811 1.00 95.81 208 ALA A CA 1
ATOM 1657 C C . ALA A 1 208 ? -13.495 8.196 9.237 1.00 95.81 208 ALA A C 1
ATOM 1659 O O . ALA A 1 208 ? -14.235 7.398 9.815 1.00 95.81 208 ALA A O 1
ATOM 1660 N N . PHE A 1 209 ? -12.379 8.666 9.792 1.00 94.94 209 PHE A N 1
ATOM 1661 C CA . PHE A 1 209 ? -11.799 8.136 11.021 1.00 94.94 209 PHE A CA 1
ATOM 1662 C C . PHE A 1 209 ? -12.086 8.986 12.261 1.00 94.94 209 PHE A C 1
ATOM 1664 O O . PHE A 1 209 ? -12.019 8.479 13.378 1.00 94.94 209 PHE A O 1
ATOM 1671 N N . ILE A 1 210 ? -12.421 10.264 12.099 1.00 94.25 210 ILE A N 1
ATOM 1672 C CA . ILE A 1 210 ? -12.737 11.155 13.217 1.00 94.25 210 ILE A CA 1
ATOM 1673 C C . ILE A 1 210 ? -14.251 11.360 13.255 1.00 94.25 210 ILE A C 1
ATOM 1675 O O . ILE A 1 210 ? -14.783 12.395 12.864 1.00 94.25 210 ILE A O 1
ATOM 1679 N N . THR A 1 211 ? -14.956 10.311 13.683 1.00 96.50 211 THR A N 1
ATOM 1680 C CA . THR A 1 211 ? -16.422 10.283 13.769 1.00 96.50 211 THR A CA 1
ATOM 1681 C C . THR A 1 211 ? -16.887 9.703 15.101 1.00 96.50 211 THR A C 1
ATOM 1683 O O . THR A 1 211 ? -16.214 8.859 15.699 1.00 96.50 211 THR A O 1
ATOM 1686 N N . GLN A 1 212 ? -18.067 10.133 15.560 1.00 97.44 212 GLN A N 1
ATOM 1687 C CA . GLN A 1 212 ? -18.686 9.564 16.761 1.00 97.44 212 GLN A CA 1
ATOM 1688 C C . GLN A 1 212 ? -18.928 8.056 16.599 1.00 97.44 212 GLN A C 1
ATOM 1690 O O . GLN A 1 212 ? -18.680 7.291 17.523 1.00 97.44 212 GLN A O 1
ATOM 1695 N N . GLU A 1 213 ? -19.346 7.618 15.409 1.00 96.81 213 GLU A N 1
ATOM 1696 C CA . GLU A 1 213 ? -19.617 6.207 15.125 1.00 96.81 213 GLU A CA 1
ATOM 1697 C C . GLU A 1 213 ? -18.364 5.333 15.269 1.00 96.81 213 GLU A C 1
ATOM 1699 O O . GLU A 1 213 ? -18.429 4.251 15.858 1.00 96.81 213 GLU A O 1
ATOM 1704 N N . LEU A 1 214 ? -17.200 5.804 14.803 1.00 96.44 214 LEU A N 1
ATOM 1705 C CA . LEU A 1 214 ? -15.960 5.054 14.987 1.00 96.44 214 LEU A CA 1
ATOM 1706 C C . LEU A 1 214 ? -15.484 5.075 16.445 1.00 96.44 214 LEU A C 1
ATOM 1708 O O . LEU A 1 214 ? -15.016 4.046 16.933 1.00 96.44 214 LEU A O 1
ATOM 1712 N N . ALA A 1 215 ? -15.641 6.196 17.157 1.00 96.12 215 ALA A N 1
ATOM 1713 C CA . ALA A 1 215 ? -15.353 6.254 18.590 1.00 96.12 215 ALA A CA 1
ATOM 1714 C C . ALA A 1 215 ? -16.194 5.237 19.379 1.00 96.12 215 ALA A C 1
ATOM 1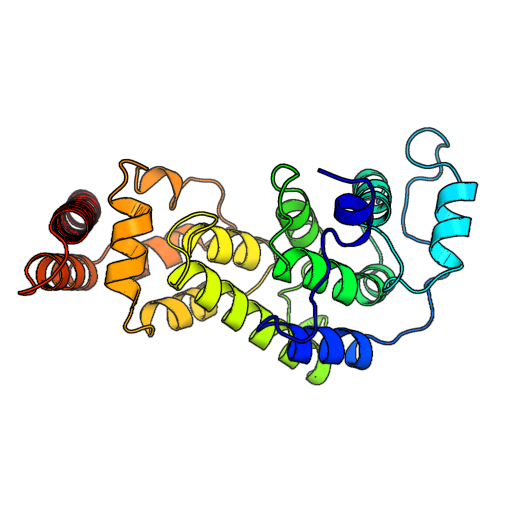716 O O . ALA A 1 215 ? -15.653 4.485 20.191 1.00 96.12 215 ALA A O 1
ATOM 1717 N N . ASP A 1 216 ? -17.494 5.157 19.094 1.00 97.62 216 ASP A N 1
ATOM 1718 C CA . ASP A 1 216 ? -18.406 4.208 19.734 1.00 97.62 216 ASP A CA 1
ATOM 1719 C C . ASP A 1 216 ? -18.044 2.757 19.380 1.00 97.62 216 ASP A C 1
ATOM 1721 O O . ASP A 1 216 ? -18.046 1.888 20.255 1.00 97.62 216 ASP A O 1
ATOM 1725 N N . ARG A 1 217 ? -17.655 2.487 18.124 1.00 97.00 217 ARG A N 1
ATOM 1726 C CA . ARG A 1 217 ? -17.163 1.166 17.690 1.00 97.00 217 ARG A CA 1
ATOM 1727 C C . ARG A 1 217 ? -15.895 0.759 18.449 1.00 97.00 217 ARG A C 1
ATOM 1729 O O . ARG A 1 217 ? -15.792 -0.390 18.877 1.00 97.00 217 ARG A O 1
ATOM 1736 N N . MET A 1 218 ? -14.953 1.683 18.647 1.00 96.88 218 MET A N 1
ATOM 1737 C CA . MET A 1 218 ? -13.727 1.446 19.420 1.00 96.88 218 MET A CA 1
ATOM 1738 C C . MET A 1 218 ? -14.013 1.214 20.907 1.00 96.88 218 MET A C 1
ATOM 1740 O O . MET A 1 218 ? -13.446 0.298 21.503 1.00 96.88 218 MET A O 1
ATOM 1744 N N . LEU A 1 219 ? -14.927 1.992 21.494 1.00 97.38 219 LEU A N 1
ATOM 1745 C CA . LEU A 1 219 ? -15.374 1.818 22.875 1.00 97.38 219 LEU A CA 1
ATOM 1746 C C . LEU A 1 219 ? -16.029 0.446 23.075 1.00 97.38 219 LEU A C 1
ATOM 1748 O O . LEU A 1 219 ? -15.667 -0.279 23.999 1.00 97.38 219 LEU A O 1
ATOM 1752 N N . ALA A 1 220 ? -16.953 0.067 22.189 1.00 97.62 220 ALA A N 1
ATOM 1753 C CA . ALA A 1 220 ? -17.611 -1.234 22.231 1.00 97.62 220 ALA A CA 1
ATOM 1754 C C . ALA A 1 220 ? -16.594 -2.379 22.136 1.00 97.62 220 ALA A C 1
ATOM 1756 O O . ALA A 1 220 ? -16.672 -3.318 22.923 1.00 97.62 220 ALA A O 1
ATOM 1757 N N . TYR A 1 221 ? -15.614 -2.270 21.231 1.00 97.12 221 TYR A N 1
ATOM 1758 C CA . TYR A 1 221 ? -14.531 -3.243 21.100 1.00 97.12 221 TYR A CA 1
ATOM 1759 C C . TYR A 1 221 ? -13.692 -3.352 22.382 1.00 97.12 221 TYR A C 1
ATOM 1761 O O . TYR A 1 221 ? -13.475 -4.451 22.884 1.00 97.12 221 TYR A O 1
ATOM 1769 N N . GLY A 1 222 ? -13.283 -2.222 22.968 1.00 96.75 222 GLY A N 1
ATOM 1770 C CA . GLY A 1 222 ? -12.501 -2.198 24.207 1.00 96.75 222 GLY A CA 1
ATOM 1771 C C . GLY A 1 222 ? -13.225 -2.783 25.424 1.00 96.75 222 GLY A C 1
ATOM 1772 O O . GLY A 1 222 ? -12.565 -3.242 26.354 1.00 96.75 222 GLY A O 1
ATOM 1773 N N . LEU A 1 223 ? -14.560 -2.808 25.417 1.00 97.38 223 LEU A N 1
ATOM 1774 C CA . LEU A 1 223 ? -15.399 -3.365 26.483 1.00 97.38 223 LEU A CA 1
ATOM 1775 C C . LEU A 1 223 ? -15.832 -4.821 26.235 1.00 97.38 223 LEU A C 1
ATOM 1777 O O . LEU A 1 223 ? -16.604 -5.360 27.027 1.00 97.38 223 LEU A O 1
ATOM 1781 N N . MET A 1 224 ? -15.373 -5.463 25.155 1.00 97.00 224 MET A N 1
ATOM 1782 C CA . MET A 1 224 ? -15.724 -6.854 24.864 1.00 97.00 224 MET A CA 1
ATOM 1783 C C . MET A 1 224 ? -15.165 -7.824 25.913 1.00 97.00 224 MET A C 1
ATOM 1785 O O . MET A 1 224 ? -13.974 -7.813 26.233 1.00 97.00 224 MET A O 1
ATOM 1789 N N . ASP A 1 225 ? -16.021 -8.732 26.384 1.00 95.56 225 ASP A N 1
ATOM 1790 C CA . ASP A 1 225 ? -15.621 -9.809 27.286 1.00 95.56 225 ASP A CA 1
ATOM 1791 C C . ASP A 1 225 ? -14.579 -10.729 26.630 1.00 95.56 225 ASP A C 1
ATOM 1793 O O . ASP A 1 225 ? -14.729 -11.168 25.489 1.00 95.56 225 ASP A O 1
ATOM 1797 N N . GLY A 1 226 ? -13.527 -11.066 27.380 1.00 93.81 226 GLY A N 1
ATOM 1798 C CA . GLY A 1 226 ? -12.475 -11.985 26.930 1.00 93.81 226 GLY A CA 1
ATOM 1799 C C . GLY A 1 226 ? -11.380 -11.351 26.066 1.00 93.81 226 GLY A C 1
ATOM 1800 O O . GLY A 1 226 ? -10.460 -12.063 25.661 1.00 93.81 226 GLY A O 1
ATOM 1801 N N . LEU A 1 227 ? -11.435 -10.039 25.817 1.00 94.44 227 LEU A N 1
ATOM 1802 C CA . LEU A 1 227 ? -10.347 -9.316 25.164 1.00 94.44 227 LEU A CA 1
ATOM 1803 C C . LEU A 1 227 ? -9.109 -9.248 26.076 1.00 94.44 227 LEU A C 1
ATOM 1805 O O . LEU A 1 227 ? -9.221 -9.110 27.296 1.00 94.44 227 LEU A O 1
ATOM 1809 N N . ASP A 1 228 ? -7.912 -9.322 25.487 1.00 94.56 228 ASP A N 1
ATOM 1810 C CA . ASP A 1 228 ? -6.669 -9.102 26.232 1.00 94.56 228 ASP A CA 1
ATOM 1811 C C . ASP A 1 228 ? -6.689 -7.714 26.914 1.00 94.56 228 ASP A C 1
ATOM 1813 O O . ASP A 1 228 ? -6.987 -6.718 26.246 1.00 94.56 228 ASP A O 1
ATOM 1817 N N . PRO A 1 229 ? -6.340 -7.594 28.213 1.00 95.25 229 PRO A N 1
ATOM 1818 C CA . PRO A 1 229 ? -6.427 -6.322 28.929 1.00 95.25 229 PRO A CA 1
ATOM 1819 C C . PRO A 1 229 ? -5.610 -5.182 28.313 1.00 95.25 229 PRO A C 1
ATOM 1821 O O . PRO A 1 229 ? -6.017 -4.025 28.404 1.00 95.25 229 PRO A O 1
ATOM 1824 N N . LYS A 1 230 ? -4.465 -5.471 27.673 1.00 92.44 230 LYS A N 1
ATOM 1825 C CA . LYS A 1 230 ? -3.681 -4.423 27.002 1.00 92.44 230 LYS A CA 1
ATOM 1826 C C . LYS A 1 230 ? -4.377 -3.961 25.734 1.00 92.44 230 LYS A C 1
ATOM 1828 O O . LYS A 1 230 ? -4.326 -2.780 25.414 1.00 92.44 230 LYS A O 1
ATOM 1833 N N . LEU A 1 231 ? -4.996 -4.881 25.004 1.00 92.62 231 LEU A N 1
ATOM 1834 C CA . LEU A 1 231 ? -5.741 -4.560 23.794 1.00 92.62 231 LEU A CA 1
ATOM 1835 C C . LEU A 1 231 ? -7.029 -3.784 24.105 1.00 92.62 231 LEU A C 1
ATOM 1837 O O . LEU A 1 231 ? -7.344 -2.835 23.393 1.00 92.62 231 LEU A O 1
ATOM 1841 N N . SER A 1 232 ? -7.699 -4.117 25.210 1.00 95.94 232 SER A N 1
ATOM 1842 C CA . SER A 1 232 ? -8.814 -3.342 25.768 1.00 95.94 232 SER A CA 1
ATOM 1843 C C . SER A 1 232 ? -8.397 -1.902 26.099 1.00 95.94 232 SER A C 1
ATOM 1845 O O . SER A 1 232 ? -8.968 -0.969 25.540 1.00 95.94 232 SER A O 1
ATOM 1847 N N . ASP A 1 233 ? -7.342 -1.700 26.903 1.00 94.44 233 ASP A N 1
ATOM 1848 C CA . ASP A 1 233 ? -6.820 -0.358 27.238 1.00 94.44 233 ASP A CA 1
ATOM 1849 C C . ASP A 1 233 ? -6.465 0.449 25.979 1.00 94.44 233 ASP A C 1
ATOM 1851 O O . ASP A 1 233 ? -6.832 1.614 25.841 1.00 94.44 233 ASP A O 1
ATOM 1855 N N . ARG A 1 234 ? -5.812 -0.191 25.006 1.00 93.31 234 ARG A N 1
ATOM 1856 C CA . ARG A 1 234 ? -5.469 0.425 23.719 1.00 93.31 234 ARG A CA 1
ATOM 1857 C C . ARG A 1 234 ? -6.688 0.877 22.921 1.00 93.31 234 ARG A C 1
ATOM 1859 O O . ARG A 1 234 ? -6.676 1.978 22.376 1.00 93.31 234 ARG A O 1
ATOM 1866 N N . ALA A 1 235 ? -7.722 0.045 22.848 1.00 94.88 235 ALA A N 1
ATOM 1867 C CA . ALA A 1 235 ? -8.953 0.374 22.143 1.00 94.88 235 ALA A CA 1
ATOM 1868 C C . ALA A 1 235 ? -9.695 1.543 22.805 1.00 94.88 235 ALA A C 1
ATOM 1870 O O . ALA A 1 235 ? -10.156 2.449 22.112 1.00 94.88 235 ALA A O 1
ATOM 1871 N N . LEU A 1 236 ? -9.745 1.567 24.141 1.00 95.06 236 LEU A N 1
ATOM 1872 C CA . LEU A 1 236 ? -10.349 2.663 24.902 1.00 95.06 236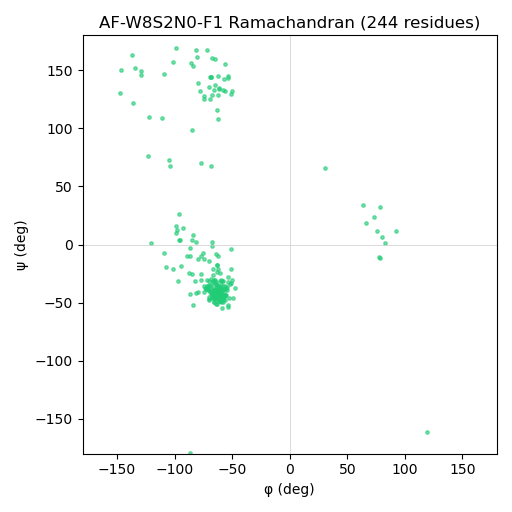 LEU A CA 1
ATOM 1873 C C . LEU A 1 236 ? -9.595 3.983 24.696 1.00 95.06 236 LEU A C 1
ATOM 1875 O O . LEU A 1 236 ? -10.222 5.012 24.460 1.00 95.06 236 LEU A O 1
ATOM 1879 N N . ARG A 1 237 ? -8.257 3.954 24.695 1.00 92.69 237 ARG A N 1
ATOM 1880 C CA . ARG A 1 237 ? -7.436 5.136 24.377 1.00 92.69 237 ARG A CA 1
ATOM 1881 C C . ARG A 1 237 ? -7.645 5.627 22.952 1.00 92.69 237 ARG A C 1
ATOM 1883 O O . ARG A 1 237 ? -7.692 6.830 22.726 1.00 92.69 237 ARG A O 1
ATOM 1890 N N . ALA A 1 238 ? -7.776 4.715 21.992 1.00 92.12 238 ALA A N 1
ATOM 1891 C CA . ALA A 1 238 ? -8.093 5.081 20.619 1.00 92.12 238 ALA A CA 1
ATOM 1892 C C . ALA A 1 238 ? -9.476 5.752 20.525 1.00 92.12 238 ALA A C 1
ATOM 1894 O O . ALA A 1 238 ? -9.601 6.775 19.857 1.00 92.12 238 ALA A O 1
ATOM 1895 N N . ALA A 1 239 ? -10.488 5.243 21.241 1.00 94.56 239 ALA A N 1
ATOM 1896 C CA . ALA A 1 239 ? -11.806 5.878 21.325 1.00 94.56 239 ALA A CA 1
ATOM 1897 C C . ALA A 1 239 ? -11.725 7.298 21.913 1.00 94.56 239 ALA A C 1
ATOM 1899 O O . ALA A 1 239 ? -12.248 8.238 21.316 1.00 94.56 239 ALA A O 1
ATOM 1900 N N . GLU A 1 240 ? -11.021 7.470 23.036 1.00 91.88 240 GLU A N 1
ATOM 1901 C CA . GLU A 1 240 ? -10.789 8.778 23.663 1.00 91.88 240 GLU A CA 1
ATOM 1902 C C . GLU A 1 240 ? -10.074 9.742 22.703 1.00 91.88 240 GLU A C 1
ATOM 1904 O O . GLU A 1 240 ? -10.490 10.887 22.529 1.00 91.88 240 GLU A O 1
ATOM 1909 N N . ALA A 1 241 ? -9.038 9.270 22.007 1.00 88.81 241 ALA A N 1
ATOM 1910 C CA . ALA A 1 241 ? -8.268 10.085 21.077 1.00 88.81 241 ALA A CA 1
ATOM 1911 C C . ALA A 1 241 ? -9.090 10.554 19.861 1.00 88.81 241 ALA A C 1
ATOM 1913 O O . ALA A 1 241 ? -8.864 11.674 19.387 1.00 88.81 241 ALA A O 1
ATOM 1914 N N . ILE A 1 242 ? -10.039 9.740 19.379 1.00 91.94 242 ILE A N 1
ATOM 1915 C CA . ILE A 1 242 ? -11.028 10.148 18.368 1.00 91.94 242 ILE A CA 1
ATOM 1916 C C . ILE A 1 242 ? -11.957 11.219 18.955 1.00 91.94 242 ILE A C 1
ATOM 1918 O O . ILE A 1 242 ? -12.130 12.272 18.348 1.00 91.94 242 ILE A O 1
ATOM 1922 N N . GLN A 1 243 ? -12.518 10.986 20.148 1.00 92.56 243 GLN A N 1
ATOM 1923 C CA . GLN A 1 243 ? -13.470 11.899 20.796 1.00 92.56 243 GLN A CA 1
ATOM 1924 C C . GLN A 1 243 ? -12.883 13.283 21.075 1.00 92.56 243 GLN A C 1
ATOM 1926 O O . GLN A 1 243 ? -13.571 14.282 20.897 1.00 92.56 243 GLN A O 1
ATOM 1931 N N . CYS A 1 244 ? -11.608 13.369 21.457 1.00 89.81 244 CYS A N 1
ATOM 1932 C CA . CYS A 1 244 ? -10.924 14.648 21.656 1.00 89.81 244 CYS A CA 1
ATOM 1933 C C . CYS A 1 244 ? -10.789 15.495 20.373 1.00 89.81 244 CYS A C 1
ATOM 1935 O O . CYS A 1 244 ? -10.320 16.630 20.458 1.00 89.81 244 CYS A O 1
ATOM 1937 N N . ARG A 1 245 ? -11.130 14.949 19.198 1.00 88.25 245 ARG A N 1
ATOM 1938 C CA . ARG A 1 245 ? -10.957 15.574 17.877 1.00 88.25 245 ARG A CA 1
ATOM 1939 C C . ARG A 1 245 ? -12.264 15.755 17.093 1.00 88.25 245 ARG A C 1
ATOM 1941 O O . ARG A 1 245 ? -12.193 16.227 15.959 1.00 88.25 245 ARG A O 1
ATOM 1948 N N . LEU A 1 246 ? -13.407 15.375 17.672 1.00 88.81 246 LEU A N 1
ATOM 1949 C CA . LEU A 1 246 ? -14.749 15.684 17.154 1.00 88.81 246 LEU A CA 1
ATOM 1950 C C . LEU A 1 246 ? -15.084 17.166 17.366 1.00 88.81 246 LEU A C 1
ATOM 1952 O O . LEU A 1 246 ? -15.705 17.753 16.453 1.00 88.81 246 LEU A O 1
#

Radius of gyration: 19.99 Å; Cα contacts (8 Å, |Δi|>4): 293; chains: 1; bounding box: 49×37×53 Å

Solvent-accessible surface area (backbone atoms only — not comparable to full-atom values): 13703 Å² total; per-residue (Å²): 138,56,80,65,60,67,71,54,45,39,52,61,51,91,87,41,91,57,25,70,58,42,57,44,34,50,61,68,44,62,61,81,77,60,97,60,83,48,52,42,79,83,60,78,65,38,49,71,69,55,55,56,58,53,65,74,46,62,53,83,76,53,49,57,68,53,52,48,57,48,61,80,16,45,45,88,85,58,54,67,69,46,49,48,50,41,40,40,44,54,52,27,19,60,69,48,61,61,61,89,57,85,57,50,67,43,50,47,24,52,74,40,61,73,38,38,60,90,83,43,55,73,71,47,37,55,48,53,54,50,48,52,50,53,45,40,52,48,10,46,70,42,89,76,76,66,33,40,56,54,39,49,49,38,41,35,43,10,40,30,62,50,68,62,55,49,51,57,52,71,70,40,86,60,41,54,59,31,44,14,61,60,35,32,73,75,45,52,64,58,68,73,64,41,95,86,54,53,91,71,42,57,60,54,49,42,68,67,62,45,35,69,68,52,23,52,50,18,40,54,58,29,68,42,86,89,57,56,70,67,57,21,54,10,11,39,47,31,16,51,60,28,59,79,66,105

Organism: NCBI:txid1294273

Sequence (246 aa):
MLESDKITAGRVFSDHPFHGLIEEAYRVFDAPPPIHLGICTCGMCMGPDVAARLLRRPARNWTLADVWSWHDSVEEGLEQRVWSWLLPRFLEILAAGDTCHNGLYERSLIRFPTGQKSLWSDRQWAVLDRFAGMMLERGMQRRNGPDVFYELHMLAHGGWPIRDLIAKVMADPDLPEALAYAWGCGLDICDSLGPNWPPGAWDALHEAFITQELADRMLAYGLMDGLDPKLSDRALRAAEAIQCRL

Nearest PDB structures (foldseek):
  7ep2-assembly1_B  TM=2.482E-01  e=9.801E-01  Homo sapiens
  3au3-assembly1_A  TM=2.645E-01  e=2.276E+00  Homo sapiens